Protein AF-A0A3P6E591-F1 (afdb_monomer_lite)

Foldseek 3Di:
DVVLVLLVVLLVLLVVLLVLLVVLLVLLVCVVVVVDQLVVSLVSNLVSQPVSLVSLVVSLVSCVVVVVVVLNVLSVVVNVVSVVCVVVVVSGDDSVCCVVCSVVVSVVSVVVSVSSVVSSVVSVVVSVVVVVLQAQDADVVQLVLLVQLLVQFPDLDDDCVVPVPADLQCVQRDPPGDVSRRQWDADRPPNATAGHACANNRGAEEDDPPRSVVVRPRHNYYHPHPHNYDYPPPPPPPDDDDD

Organism: Brassica oleracea (NCBI:txid3712)

InterPro domains:
  IPR003377 Cornichon [PF03311] (4-125)
  IPR003377 Cornichon [SM01398] (4-125)
  IPR032675 Leucine-rich repeat domain superfamily [G3DSA:3.80.10.10] (137-243)

Sequence (243 aa):
MGDVWTWIISFLILITLVGFIVYQLICLADLEFDYINPYDSASRINFVVLPEFFLQGFLCFFYLVTGHWFMALLGVPYLYYNFQLYSKRQHLVDVTEIFNLLDCEKKKRLFKLAYMILTLFLTIFCFFINNLVSLPFTRPDQIEILLAFKNEFPNFKCDFKKLPCSKQMTKSWTNKGAMSFDGVVFDSETGVVTELNLGGACLSGTLSANSSLFRFHHLRYLDLLTTTLTPSHSSSNLANSQT

Radius of gyration: 31.49 Å; chains: 1; bounding box: 70×38×96 Å

pLDDT: mean 81.3, std 16.26, range [28.22, 97.5]

Structure (mmCIF, N/CA/C/O backbone):
data_AF-A0A3P6E591-F1
#
_entry.id   AF-A0A3P6E591-F1
#
loop_
_atom_site.group_PDB
_atom_site.id
_atom_site.type_symbol
_atom_site.label_atom_id
_atom_site.label_alt_id
_atom_site.label_comp_id
_atom_site.label_asym_id
_atom_site.label_entity_id
_atom_site.label_seq_id
_atom_site.pdbx_PDB_ins_code
_atom_site.Cartn_x
_atom_site.Cartn_y
_atom_site.Cartn_z
_atom_site.occupancy
_atom_site.B_iso_or_equiv
_atom_site.auth_seq_id
_atom_site.auth_comp_id
_atom_site.auth_asym_id
_atom_site.auth_atom_id
_atom_site.pdbx_PDB_model_num
ATOM 1 N N . MET A 1 1 ? 4.020 -4.876 -16.131 1.00 57.03 1 MET A N 1
ATOM 2 C CA . MET A 1 1 ? 2.896 -3.916 -15.962 1.00 57.03 1 MET A CA 1
ATOM 3 C C . MET A 1 1 ? 1.945 -4.284 -14.818 1.00 57.03 1 MET A C 1
ATOM 5 O O . MET A 1 1 ? 1.416 -3.364 -14.211 1.00 57.03 1 MET A O 1
ATOM 9 N N . GLY A 1 2 ? 1.709 -5.569 -14.503 1.00 71.31 2 GLY A N 1
ATOM 10 C CA . GLY A 1 2 ? 0.775 -5.977 -13.434 1.00 71.31 2 GLY A CA 1
ATOM 11 C C . GLY A 1 2 ? 1.159 -5.523 -12.016 1.00 71.31 2 GLY A C 1
ATOM 12 O O . GLY A 1 2 ? 0.277 -5.201 -11.220 1.00 71.31 2 GLY A O 1
ATOM 13 N N . ASP A 1 3 ? 2.455 -5.401 -11.721 1.00 78.56 3 ASP A N 1
ATOM 14 C CA . ASP A 1 3 ? 2.914 -5.002 -10.382 1.00 78.56 3 ASP A CA 1
ATOM 15 C C . ASP A 1 3 ? 2.510 -3.569 -10.032 1.00 78.56 3 ASP A C 1
ATOM 17 O O . ASP A 1 3 ? 1.982 -3.322 -8.953 1.00 78.56 3 ASP A O 1
ATOM 21 N N . VAL A 1 4 ? 2.658 -2.623 -10.965 1.00 86.19 4 VAL A N 1
ATOM 22 C CA . VAL A 1 4 ? 2.285 -1.211 -10.755 1.00 86.19 4 VAL A CA 1
ATOM 23 C C . VAL A 1 4 ? 0.813 -1.082 -10.358 1.00 86.19 4 VAL A C 1
ATOM 25 O O . VAL A 1 4 ? 0.492 -0.400 -9.386 1.00 86.19 4 VAL A O 1
ATOM 28 N N . TRP A 1 5 ? -0.079 -1.783 -11.060 1.00 88.25 5 TRP A N 1
ATOM 29 C CA . TRP A 1 5 ? -1.508 -1.786 -10.744 1.00 88.25 5 TRP A CA 1
ATOM 30 C C . TRP A 1 5 ? -1.801 -2.404 -9.378 1.00 88.25 5 TRP A C 1
ATOM 32 O O . TRP A 1 5 ? -2.632 -1.879 -8.639 1.00 88.25 5 TRP A O 1
ATOM 42 N N . THR A 1 6 ? -1.081 -3.465 -9.011 1.00 91.06 6 THR A N 1
ATOM 43 C CA . THR A 1 6 ? -1.192 -4.100 -7.691 1.00 91.06 6 THR A CA 1
ATOM 44 C C . THR A 1 6 ? -0.863 -3.111 -6.575 1.00 91.06 6 THR A C 1
ATOM 46 O O . THR A 1 6 ? -1.641 -2.966 -5.628 1.00 91.06 6 THR A O 1
ATOM 49 N N . TRP A 1 7 ? 0.241 -2.372 -6.706 1.00 91.88 7 TRP A N 1
ATOM 50 C CA . TRP A 1 7 ? 0.643 -1.356 -5.732 1.00 91.88 7 TRP A CA 1
ATOM 51 C C . TRP A 1 7 ? -0.362 -0.199 -5.640 1.00 91.88 7 TRP A C 1
ATOM 53 O O . TRP A 1 7 ? -0.705 0.217 -4.534 1.00 91.88 7 TRP A O 1
ATOM 63 N N . ILE A 1 8 ? -0.887 0.284 -6.774 1.00 91.94 8 ILE A N 1
ATOM 64 C CA . ILE A 1 8 ? -1.888 1.367 -6.813 1.00 91.94 8 ILE A CA 1
ATOM 65 C C . ILE A 1 8 ? -3.194 0.942 -6.133 1.00 91.94 8 ILE A C 1
ATOM 67 O O . ILE A 1 8 ? -3.714 1.665 -5.285 1.00 91.94 8 ILE A O 1
ATOM 71 N N . ILE A 1 9 ? -3.721 -0.236 -6.476 1.00 93.69 9 ILE A N 1
ATOM 72 C CA . ILE A 1 9 ? -4.959 -0.757 -5.879 1.00 93.69 9 ILE A CA 1
ATOM 73 C C . ILE A 1 9 ? -4.777 -0.932 -4.368 1.00 93.69 9 ILE A C 1
ATOM 75 O O . ILE A 1 9 ? -5.621 -0.496 -3.585 1.00 93.69 9 ILE A O 1
ATOM 79 N N . SER A 1 10 ? -3.645 -1.497 -3.950 1.00 93.75 10 SER A N 1
ATOM 80 C CA . SER A 1 10 ? -3.330 -1.692 -2.533 1.00 93.75 10 SER A CA 1
ATOM 81 C C . SER A 1 10 ? -3.254 -0.371 -1.766 1.00 93.75 10 SER A C 1
ATOM 83 O O . SER A 1 10 ? -3.782 -0.263 -0.661 1.00 93.75 10 SER A O 1
ATOM 85 N N . PHE A 1 11 ? -2.655 0.659 -2.367 1.00 94.94 11 PHE A N 1
ATOM 86 C CA . PHE A 1 11 ? -2.584 2.002 -1.797 1.00 94.94 11 PHE A CA 1
ATOM 87 C C . PHE A 1 11 ? -3.975 2.617 -1.577 1.00 94.94 11 PHE A C 1
ATOM 89 O O . PHE A 1 11 ? -4.245 3.149 -0.500 1.00 94.94 11 PHE A O 1
ATOM 96 N N . LEU A 1 12 ? -4.884 2.491 -2.551 1.00 96.31 12 LEU A N 1
ATOM 97 C CA . LEU A 1 12 ? -6.263 2.982 -2.423 1.00 96.31 12 LEU A CA 1
ATOM 98 C C . LEU A 1 12 ? -7.032 2.266 -1.300 1.00 96.31 12 LEU A C 1
ATOM 100 O O . LEU A 1 12 ? -7.745 2.908 -0.523 1.00 96.31 12 LEU A O 1
ATOM 104 N N . ILE A 1 13 ? -6.857 0.948 -1.176 1.00 96.25 13 ILE A N 1
ATOM 105 C CA . ILE A 1 13 ? -7.476 0.160 -0.102 1.00 96.25 13 ILE A CA 1
ATOM 106 C C . ILE A 1 13 ? -6.916 0.577 1.265 1.00 96.25 13 ILE A C 1
ATOM 108 O O . ILE A 1 13 ? -7.687 0.801 2.197 1.00 96.25 13 ILE A O 1
ATOM 112 N N . LEU A 1 14 ? -5.595 0.747 1.387 1.00 95.88 14 LEU A N 1
ATOM 113 C CA . LEU A 1 14 ? -4.950 1.182 2.630 1.00 95.88 14 LEU A CA 1
ATOM 114 C C . LEU A 1 14 ? -5.404 2.580 3.066 1.00 95.88 14 LEU A C 1
ATOM 116 O O . LEU A 1 14 ? -5.691 2.777 4.245 1.00 95.88 14 LEU A O 1
ATOM 120 N N . ILE A 1 15 ? -5.534 3.537 2.140 1.00 96.81 15 ILE A N 1
ATOM 121 C CA . ILE A 1 15 ? -6.091 4.865 2.452 1.00 96.81 15 ILE A CA 1
ATOM 122 C C . ILE A 1 15 ? -7.523 4.747 2.972 1.00 96.81 15 ILE A C 1
ATOM 124 O O . ILE A 1 15 ? -7.876 5.395 3.956 1.00 96.81 15 ILE A O 1
ATOM 128 N N . THR A 1 16 ? -8.342 3.906 2.340 1.00 96.75 16 THR A N 1
ATOM 129 C CA . THR A 1 16 ? -9.730 3.687 2.768 1.00 96.75 16 THR A CA 1
ATOM 130 C C . THR A 1 16 ? -9.786 3.108 4.185 1.00 96.75 16 THR A C 1
ATOM 132 O O . THR A 1 16 ? -10.547 3.587 5.023 1.00 96.75 16 THR A O 1
ATOM 135 N N . LEU A 1 17 ? -8.923 2.134 4.492 1.00 97.00 17 LEU A N 1
ATOM 136 C CA . LEU A 1 17 ? -8.791 1.539 5.824 1.00 97.00 17 LEU A CA 1
ATOM 137 C C . LEU A 1 17 ? -8.329 2.554 6.880 1.00 97.00 17 LEU A C 1
ATOM 139 O O . LEU A 1 17 ? -8.886 2.597 7.978 1.00 97.00 17 LEU A O 1
ATOM 143 N N . VAL A 1 18 ? -7.360 3.411 6.543 1.00 97.25 18 VAL A N 1
ATOM 144 C CA . VAL A 1 18 ? -6.955 4.536 7.400 1.00 97.25 18 VAL A CA 1
ATOM 145 C C . VAL A 1 18 ? -8.146 5.462 7.655 1.00 97.25 18 VAL A C 1
ATOM 147 O O . VAL A 1 18 ? -8.401 5.813 8.805 1.00 97.25 18 VAL A O 1
ATOM 150 N N . GLY A 1 19 ? -8.916 5.800 6.616 1.00 97.12 19 GLY A N 1
ATOM 151 C CA . GLY A 1 19 ? -10.124 6.617 6.726 1.00 97.12 19 GLY A CA 1
ATOM 152 C C . GLY A 1 19 ? -11.169 6.023 7.673 1.00 97.12 19 GLY A C 1
ATOM 153 O O . GLY A 1 19 ? -11.709 6.744 8.509 1.00 97.12 19 GLY A O 1
ATOM 154 N N . PHE A 1 20 ? -11.408 4.710 7.614 1.00 96.88 20 PHE A N 1
ATOM 155 C CA . PHE A 1 20 ? -12.311 4.025 8.544 1.00 96.88 20 PHE A CA 1
ATOM 156 C C . PHE A 1 20 ? -11.833 4.097 9.999 1.00 96.88 20 PHE A C 1
ATOM 158 O O . PHE A 1 20 ? -12.632 4.412 10.880 1.00 96.88 20 PHE A O 1
ATOM 165 N N . ILE A 1 21 ? -10.542 3.878 10.268 1.00 96.12 21 ILE A N 1
ATOM 166 C CA . ILE A 1 21 ? -10.001 3.970 11.636 1.00 96.12 21 ILE A CA 1
ATOM 167 C C . ILE A 1 21 ? -10.054 5.415 12.150 1.00 96.12 21 ILE A C 1
ATOM 169 O O . ILE A 1 21 ? -10.436 5.647 13.297 1.00 96.12 21 ILE A O 1
ATOM 173 N N . VAL A 1 22 ? -9.712 6.396 11.309 1.00 97.50 22 VAL A N 1
ATOM 174 C CA . VAL A 1 22 ? -9.803 7.823 11.656 1.00 97.50 22 VAL A CA 1
ATOM 175 C C . VAL A 1 22 ? -11.250 8.218 11.944 1.00 97.50 22 VAL A C 1
ATOM 177 O O . VAL A 1 22 ? -11.504 8.876 12.946 1.00 97.50 22 VAL A O 1
ATOM 180 N N . TYR A 1 23 ? -12.212 7.765 11.137 1.00 96.75 23 TYR A N 1
ATOM 181 C CA . TYR A 1 23 ? -13.634 8.007 11.382 1.00 96.75 23 TYR A CA 1
ATOM 182 C C . TYR A 1 23 ? -14.095 7.455 12.738 1.00 96.75 23 TYR A C 1
ATOM 184 O O . TYR A 1 23 ? -14.800 8.141 13.478 1.00 96.75 23 TYR A O 1
ATOM 192 N N . GLN A 1 24 ? -13.663 6.245 13.104 1.00 95.69 24 GLN A N 1
ATOM 193 C CA . GLN A 1 24 ? -13.964 5.668 14.418 1.00 95.69 24 GLN A CA 1
ATOM 194 C C . GLN A 1 24 ? -13.323 6.472 15.559 1.00 95.69 24 GLN A C 1
ATOM 196 O O . GLN A 1 24 ? -13.956 6.672 16.591 1.00 95.69 24 GLN A O 1
ATOM 201 N N . LEU A 1 25 ? -12.085 6.950 15.383 1.00 95.94 25 LEU A N 1
ATOM 202 C CA . LEU A 1 25 ? -11.412 7.812 16.361 1.00 95.94 25 LEU A CA 1
ATOM 203 C C . LEU A 1 25 ? -12.119 9.161 16.523 1.00 95.94 25 LEU A C 1
ATOM 205 O O . LEU A 1 25 ? -12.228 9.632 17.649 1.00 95.94 25 LEU A O 1
AT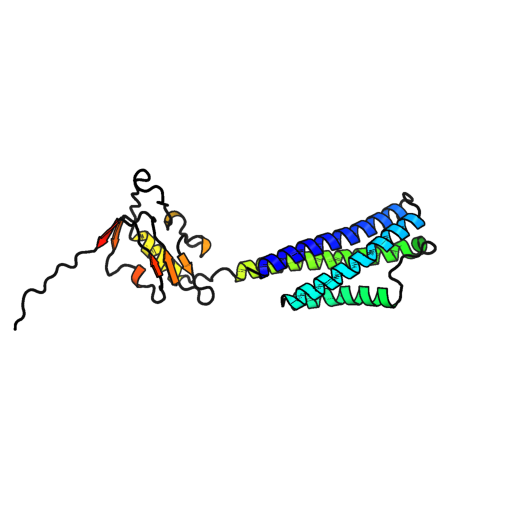OM 209 N N . ILE A 1 26 ? -12.631 9.747 15.437 1.00 95.56 26 ILE A N 1
ATOM 210 C CA . ILE A 1 26 ? -13.455 10.963 15.491 1.00 95.56 26 ILE A CA 1
ATOM 211 C C . ILE A 1 26 ? -14.733 10.689 16.286 1.00 95.56 26 ILE A C 1
ATOM 213 O O . ILE A 1 26 ? -15.033 11.444 17.196 1.00 95.56 26 ILE A O 1
ATOM 217 N N . CYS A 1 27 ? -15.435 9.577 16.036 1.00 94.00 27 CYS A N 1
ATOM 218 C CA . CYS A 1 27 ? -16.647 9.235 16.795 1.00 94.00 27 CYS A CA 1
ATOM 219 C C . CYS A 1 27 ? -16.379 9.054 18.303 1.00 94.00 27 CYS A C 1
ATOM 221 O O . CYS A 1 27 ? -17.227 9.404 19.123 1.00 94.00 27 CYS A O 1
ATOM 223 N N . LEU A 1 28 ? -15.211 8.515 18.674 1.00 93.38 28 LEU A N 1
ATOM 224 C CA . LEU A 1 28 ? -14.794 8.401 20.077 1.00 93.38 28 LEU A CA 1
ATOM 225 C C . LEU A 1 28 ? -14.357 9.747 20.671 1.00 93.38 28 LEU A C 1
ATOM 227 O O . LEU A 1 28 ? -14.615 9.992 21.842 1.00 93.38 28 LEU A O 1
ATOM 231 N N . ALA A 1 29 ? -13.718 10.619 19.888 1.00 94.12 29 ALA A N 1
ATOM 232 C CA . ALA A 1 29 ? -13.360 11.967 20.326 1.00 94.12 29 ALA A CA 1
ATOM 233 C C . ALA A 1 29 ? -14.607 12.845 20.510 1.00 94.12 29 ALA A C 1
ATOM 235 O O . ALA A 1 29 ? -14.730 13.526 21.520 1.00 94.12 29 ALA A O 1
ATOM 236 N N . ASP A 1 30 ? -15.567 12.782 19.585 1.00 94.00 30 ASP A N 1
ATOM 237 C CA . ASP A 1 30 ? -16.854 13.474 19.706 1.00 94.00 30 ASP A CA 1
ATOM 238 C C . ASP A 1 30 ? -17.618 13.020 20.956 1.00 94.00 30 ASP A C 1
ATOM 240 O O . ASP A 1 30 ? -18.307 13.818 21.587 1.00 94.00 30 ASP A O 1
ATOM 244 N N . LEU A 1 31 ? -17.473 11.747 21.335 1.00 92.56 31 LEU A N 1
ATOM 245 C CA . LEU A 1 31 ? -18.029 11.212 22.573 1.00 92.56 31 LEU A CA 1
ATOM 246 C C . LEU A 1 31 ? -17.282 11.714 23.822 1.00 92.56 31 LEU A C 1
ATOM 248 O O . LEU A 1 31 ? -17.918 11.991 24.828 1.00 92.56 31 LEU A O 1
ATOM 252 N N . GLU A 1 32 ? -15.954 11.851 23.764 1.00 92.81 32 GLU A N 1
ATOM 253 C CA . GLU A 1 32 ? -15.114 12.379 24.857 1.00 92.81 32 GLU A CA 1
ATOM 254 C C . GLU A 1 32 ? -15.440 13.840 25.202 1.00 92.81 32 GLU A C 1
ATOM 256 O O . GLU A 1 32 ? -15.330 14.243 26.357 1.00 92.81 32 GLU A O 1
ATOM 261 N N . PHE A 1 33 ? -15.846 14.629 24.205 1.00 91.00 33 PHE A N 1
ATOM 262 C CA . PHE A 1 33 ? -16.237 16.032 24.367 1.00 91.00 33 PHE A CA 1
ATOM 263 C C . PHE A 1 33 ? -17.751 16.234 24.555 1.00 91.00 33 PHE A C 1
ATOM 265 O O . PHE A 1 33 ? -18.228 17.362 24.436 1.00 91.00 33 PHE A O 1
ATOM 272 N N . ASP A 1 34 ? -18.507 15.161 24.813 1.00 90.00 34 ASP A N 1
ATOM 273 C CA . ASP A 1 34 ? -19.967 15.175 24.983 1.00 90.00 34 ASP A CA 1
ATOM 274 C C . ASP A 1 34 ? -20.743 15.789 23.791 1.00 90.00 34 ASP A C 1
ATOM 276 O O . ASP A 1 34 ? -21.874 16.260 23.938 1.00 90.00 34 ASP A O 1
ATOM 280 N N . TYR A 1 35 ? -20.173 15.773 22.578 1.00 90.31 35 TYR A N 1
ATOM 281 C CA . TYR A 1 35 ? -20.835 16.296 21.374 1.00 90.31 35 TYR A CA 1
ATOM 282 C C . TYR A 1 35 ? -21.905 15.350 20.818 1.00 90.31 35 TYR A C 1
ATOM 284 O O . TYR A 1 35 ? -22.816 15.797 20.117 1.00 90.31 35 TYR A O 1
ATOM 292 N N . ILE A 1 36 ? -21.797 14.047 21.091 1.00 91.25 36 ILE A N 1
ATOM 293 C CA . ILE A 1 36 ? -22.701 13.016 20.571 1.00 91.25 36 ILE A CA 1
ATOM 294 C C . ILE A 1 36 ? -23.122 12.031 21.664 1.00 91.25 36 ILE A C 1
ATOM 296 O O . ILE A 1 36 ? -22.368 11.734 22.586 1.00 91.25 36 ILE A O 1
ATOM 300 N N . ASN A 1 37 ? -24.330 11.479 21.536 1.00 92.31 37 ASN A N 1
ATOM 301 C CA . ASN A 1 37 ? -24.838 10.446 22.435 1.00 92.31 37 ASN A CA 1
ATOM 302 C C . ASN A 1 37 ? -24.006 9.145 22.304 1.00 92.31 37 ASN A C 1
ATOM 304 O O . ASN A 1 37 ? -23.711 8.730 21.174 1.00 92.31 37 ASN A O 1
ATOM 308 N N . PRO A 1 38 ? -23.680 8.446 23.412 1.00 92.38 38 PRO A N 1
ATOM 309 C CA . PRO A 1 38 ? -23.032 7.130 23.378 1.00 92.38 38 PRO A CA 1
ATOM 310 C C . PRO A 1 38 ? -23.746 6.108 22.484 1.00 92.38 38 PRO A C 1
ATOM 312 O O . PRO A 1 38 ? -23.074 5.326 21.813 1.00 92.38 38 PRO A O 1
ATOM 315 N N . TYR A 1 39 ? -25.084 6.128 22.415 1.00 92.62 39 TYR A N 1
ATOM 316 C CA . TYR A 1 39 ? -25.839 5.220 21.543 1.00 92.62 39 TYR A CA 1
ATOM 317 C C . TYR A 1 39 ? -25.537 5.462 20.056 1.00 92.62 39 TYR A C 1
ATOM 319 O O . TYR A 1 39 ? -25.242 4.524 19.310 1.00 92.62 39 TYR A O 1
ATOM 327 N N . ASP A 1 40 ? -25.554 6.729 19.635 1.00 92.88 40 ASP A N 1
ATOM 328 C CA . ASP A 1 40 ? -25.300 7.112 18.245 1.00 92.88 40 ASP A CA 1
ATOM 329 C C . ASP A 1 40 ? -23.838 6.858 17.857 1.00 92.88 40 ASP A C 1
ATOM 331 O O . ASP A 1 40 ? -23.564 6.361 16.762 1.00 92.88 40 ASP A O 1
ATOM 335 N N . SER A 1 41 ? -22.895 7.135 18.766 1.00 91.81 41 SER A N 1
ATOM 336 C CA . SER A 1 41 ? -21.472 6.852 18.548 1.00 91.81 41 SER A CA 1
ATOM 337 C C . SER A 1 41 ? -21.213 5.350 18.397 1.00 91.81 41 SER A C 1
ATOM 339 O O . SER A 1 41 ? -20.624 4.922 17.400 1.00 91.81 41 SER A O 1
ATOM 341 N N . ALA A 1 42 ? -21.735 4.524 19.312 1.00 92.81 42 ALA A N 1
ATOM 342 C CA . ALA A 1 42 ? -21.586 3.072 19.248 1.00 92.81 42 ALA A CA 1
ATOM 343 C C . ALA A 1 42 ? -22.187 2.487 17.960 1.00 92.81 42 ALA A C 1
ATOM 345 O O . ALA A 1 42 ? -21.547 1.672 17.299 1.00 92.81 42 ALA A O 1
ATOM 346 N N . SER A 1 43 ? -23.377 2.937 17.548 1.00 94.56 43 SER A N 1
ATOM 347 C CA . SER A 1 43 ? -24.022 2.491 16.304 1.00 94.56 43 SER A CA 1
ATOM 348 C C . SER A 1 43 ? -23.171 2.803 15.063 1.00 94.56 43 SER A C 1
ATOM 350 O O . SER A 1 43 ? -22.901 1.918 14.244 1.00 94.56 43 SER A O 1
ATOM 352 N N . ARG A 1 44 ? -22.656 4.038 14.959 1.00 94.94 44 ARG A N 1
ATOM 353 C CA . ARG A 1 44 ? -21.783 4.473 13.853 1.00 94.94 44 ARG A CA 1
ATOM 354 C C . ARG A 1 44 ? -20.469 3.697 13.817 1.00 94.94 44 ARG A C 1
ATOM 356 O O . ARG A 1 44 ? -20.028 3.284 12.743 1.00 94.94 44 ARG A O 1
ATOM 363 N N . ILE A 1 45 ? -19.858 3.463 14.978 1.00 94.94 45 ILE A N 1
ATOM 364 C CA . ILE A 1 45 ? -18.628 2.673 15.090 1.00 94.94 45 ILE A CA 1
ATOM 365 C C . ILE A 1 45 ? -18.890 1.214 14.700 1.00 94.94 45 ILE A C 1
ATOM 367 O O . ILE A 1 45 ? -18.118 0.643 13.936 1.00 94.94 45 ILE A O 1
ATOM 371 N N . ASN A 1 46 ? -19.986 0.616 15.161 1.00 94.75 46 ASN A N 1
ATOM 372 C CA . ASN A 1 46 ? -20.323 -0.780 14.881 1.00 94.75 46 ASN A CA 1
ATOM 373 C C . ASN A 1 46 ? -20.617 -1.020 13.392 1.00 94.75 46 ASN A C 1
ATOM 375 O O . ASN A 1 46 ? -20.204 -2.041 12.842 1.00 94.75 46 ASN A O 1
ATOM 379 N N . PHE A 1 47 ? -21.244 -0.052 12.718 1.00 94.31 47 PHE A N 1
ATOM 380 C CA . PHE A 1 47 ? -21.402 -0.062 11.260 1.00 94.31 47 PHE A CA 1
ATOM 381 C C . PHE A 1 47 ? -20.049 0.053 10.528 1.00 94.31 47 PHE A C 1
ATOM 383 O O . PHE A 1 47 ? -19.825 -0.608 9.517 1.00 94.31 47 PHE A O 1
ATOM 390 N N . VAL A 1 48 ? -19.134 0.837 11.111 1.00 95.94 48 VAL A N 1
ATOM 391 C CA . VAL A 1 48 ? -17.699 1.014 10.804 1.00 95.94 48 VAL A CA 1
ATOM 392 C C . VAL A 1 48 ? -16.881 -0.277 10.624 1.00 95.94 48 VAL A C 1
ATOM 394 O O . VAL A 1 48 ? -16.126 -0.518 9.680 1.00 95.94 48 VAL A O 1
ATOM 397 N N . VAL A 1 49 ? -16.993 -1.099 11.668 1.00 95.19 49 VAL A N 1
ATOM 398 C CA . VAL A 1 49 ? -16.005 -2.124 12.034 1.00 95.19 49 VAL A CA 1
ATOM 399 C C . VAL A 1 49 ? -16.028 -3.334 11.099 1.00 95.19 49 VAL A C 1
ATOM 401 O O . VAL A 1 49 ? -14.975 -3.882 10.776 1.00 95.19 49 VAL A O 1
ATOM 404 N N . LEU A 1 50 ? -17.202 -3.762 10.628 1.00 93.94 50 LEU A N 1
ATOM 405 C CA . LEU A 1 50 ? -17.292 -4.927 9.739 1.00 93.94 50 LEU A CA 1
ATOM 406 C C . LEU A 1 50 ? -16.684 -4.658 8.345 1.00 93.94 50 LEU A C 1
ATOM 408 O O . LEU A 1 50 ? -15.875 -5.479 7.901 1.00 93.94 50 LEU A O 1
ATOM 412 N N . PRO A 1 51 ? -16.979 -3.525 7.672 1.00 96.31 51 PRO A N 1
ATOM 413 C CA . PRO A 1 51 ? -16.280 -3.127 6.451 1.00 96.31 51 PRO A CA 1
ATOM 414 C C . PRO A 1 51 ? -14.756 -3.029 6.606 1.00 96.31 51 PRO A C 1
ATOM 416 O O . PRO A 1 51 ? -14.041 -3.472 5.711 1.00 96.31 51 PRO A O 1
ATOM 419 N N . GLU A 1 52 ? -14.243 -2.511 7.734 1.00 95.88 52 GLU A N 1
ATOM 420 C CA . GLU A 1 52 ? -12.797 -2.494 8.042 1.00 95.88 52 GLU A CA 1
ATOM 421 C C . GLU A 1 52 ? -12.214 -3.914 8.011 1.00 95.88 52 GLU A C 1
ATOM 423 O O . GLU A 1 52 ? -11.199 -4.163 7.358 1.00 95.88 52 GLU A O 1
ATOM 428 N N . PHE A 1 53 ? -12.861 -4.865 8.689 1.00 95.62 53 PHE A N 1
ATOM 429 C CA . PHE A 1 53 ? -12.347 -6.232 8.801 1.00 95.62 53 PHE A CA 1
ATOM 430 C C . PHE A 1 53 ? -12.377 -6.949 7.456 1.00 95.62 53 PHE A C 1
ATOM 432 O O . PHE A 1 53 ? -11.420 -7.639 7.097 1.00 95.62 53 PHE A O 1
ATOM 439 N N . PHE A 1 54 ? -13.458 -6.754 6.700 1.00 95.81 54 PHE A N 1
ATOM 440 C CA . PHE A 1 54 ? -13.599 -7.318 5.367 1.00 95.81 54 PHE A CA 1
ATOM 441 C C . PHE A 1 54 ? -12.551 -6.757 4.400 1.00 95.81 54 PHE A C 1
ATOM 443 O O . PHE A 1 54 ? -11.863 -7.535 3.742 1.00 95.81 54 PHE A O 1
ATOM 450 N N . LEU A 1 55 ? -12.371 -5.430 4.349 1.00 96.19 55 LEU A N 1
ATOM 451 C CA . LEU A 1 55 ? -11.368 -4.801 3.483 1.00 96.19 55 LEU A CA 1
ATOM 452 C C . LEU A 1 55 ? -9.947 -5.235 3.841 1.00 96.19 55 LEU A C 1
ATOM 454 O O . LEU A 1 55 ? -9.141 -5.465 2.942 1.00 96.19 55 LEU A O 1
ATOM 458 N N . GLN A 1 56 ? -9.644 -5.405 5.129 1.00 96.31 56 GLN A N 1
ATOM 459 C CA . GLN A 1 56 ? -8.349 -5.936 5.537 1.00 96.31 56 GLN A CA 1
ATOM 460 C C . GLN A 1 56 ? -8.145 -7.378 5.061 1.00 96.31 56 GLN A C 1
ATOM 462 O O . GLN A 1 56 ? -7.080 -7.711 4.542 1.00 96.31 56 GLN A O 1
ATOM 467 N N . GLY A 1 57 ? -9.147 -8.242 5.246 1.00 95.88 57 GLY A N 1
ATOM 468 C CA . GLY A 1 57 ? -9.087 -9.628 4.780 1.00 95.88 57 GLY A CA 1
ATOM 469 C C . GLY A 1 57 ? -8.916 -9.706 3.265 1.00 95.88 57 GLY A C 1
ATOM 470 O O . GLY A 1 57 ? -8.072 -10.456 2.773 1.00 95.88 57 GLY A O 1
ATOM 471 N N . PHE A 1 58 ? -9.651 -8.864 2.536 1.00 96.44 58 PHE A N 1
ATOM 472 C CA . PHE A 1 58 ? -9.525 -8.718 1.092 1.00 96.44 58 PHE A CA 1
ATOM 473 C C . PHE A 1 58 ? -8.119 -8.266 0.682 1.00 96.44 58 PHE A C 1
ATOM 475 O O . PHE A 1 58 ? -7.536 -8.872 -0.211 1.00 96.44 58 PHE A O 1
ATOM 482 N N . LEU A 1 59 ? -7.536 -7.270 1.357 1.00 95.38 59 LEU A N 1
ATOM 483 C CA . LEU A 1 59 ? -6.178 -6.796 1.076 1.00 95.38 59 LEU A CA 1
ATOM 484 C C . LEU A 1 59 ? -5.126 -7.895 1.296 1.00 95.38 59 LEU A C 1
ATOM 486 O O . LEU A 1 59 ? -4.253 -8.096 0.454 1.00 95.38 59 LEU A O 1
ATOM 490 N N . CYS A 1 60 ? -5.223 -8.647 2.396 1.00 95.19 60 CYS A N 1
ATOM 491 C CA . CYS A 1 60 ? -4.333 -9.780 2.655 1.00 95.19 60 CYS A CA 1
ATOM 492 C C . CYS A 1 60 ? -4.455 -10.866 1.578 1.00 95.19 60 CYS A C 1
ATOM 494 O O . CYS A 1 60 ? -3.442 -11.359 1.084 1.00 95.19 60 CYS A O 1
ATOM 496 N N . PHE A 1 61 ? -5.681 -11.221 1.186 1.00 95.12 61 PHE A N 1
ATOM 497 C CA . PHE A 1 61 ? -5.923 -12.186 0.114 1.00 95.12 61 PHE A CA 1
ATOM 498 C C . PHE A 1 61 ? -5.397 -11.685 -1.238 1.00 95.12 61 PHE A C 1
ATOM 500 O O . PHE A 1 61 ? -4.763 -12.436 -1.976 1.00 95.12 61 PHE A O 1
ATOM 507 N N . PHE A 1 62 ? -5.588 -10.402 -1.537 1.00 95.25 62 PHE A N 1
ATOM 508 C CA . PHE A 1 62 ? -5.082 -9.764 -2.745 1.00 95.25 62 PHE A CA 1
ATOM 509 C C . PHE A 1 62 ? -3.549 -9.840 -2.833 1.00 95.25 62 PHE A C 1
ATOM 511 O O . PHE A 1 62 ? -3.007 -10.205 -3.879 1.00 95.25 62 PHE A O 1
ATOM 518 N N . TYR A 1 63 ? -2.833 -9.599 -1.730 1.00 93.81 63 TYR A N 1
ATOM 519 C CA . TYR A 1 63 ? -1.378 -9.776 -1.694 1.00 93.81 63 TYR A CA 1
ATOM 520 C C . TYR A 1 63 ? -0.932 -11.231 -1.884 1.00 93.81 63 TYR A C 1
ATOM 522 O O . TYR A 1 63 ? 0.094 -11.465 -2.523 1.00 93.81 63 TYR A O 1
ATOM 530 N N . LEU A 1 64 ? -1.697 -12.210 -1.388 1.00 93.69 64 LEU A N 1
ATOM 531 C CA . LEU A 1 64 ? -1.412 -13.631 -1.619 1.00 93.69 64 LEU A CA 1
ATOM 532 C C . LEU A 1 64 ? -1.566 -14.009 -3.098 1.00 93.69 64 LEU A C 1
ATOM 534 O O . LEU A 1 64 ? -0.684 -14.655 -3.656 1.00 93.69 64 LEU A O 1
ATOM 538 N N . VAL A 1 65 ? -2.652 -13.575 -3.747 1.00 93.31 65 VAL A N 1
ATOM 539 C CA . VAL A 1 65 ? -2.918 -13.876 -5.167 1.00 93.31 65 VAL A CA 1
ATOM 540 C C . VAL A 1 65 ? -1.896 -13.214 -6.089 1.00 93.31 65 VAL A C 1
ATOM 542 O O . VAL A 1 65 ? -1.497 -13.801 -7.090 1.00 93.31 65 VAL A O 1
ATOM 545 N N . THR A 1 66 ? -1.439 -12.008 -5.749 1.00 90.31 66 THR A N 1
ATOM 546 C CA . THR A 1 66 ? -0.434 -11.282 -6.541 1.00 90.31 66 THR A CA 1
ATOM 547 C C . THR A 1 66 ? 1.011 -11.700 -6.248 1.00 90.31 66 THR A C 1
ATOM 549 O O . THR A 1 66 ? 1.922 -11.172 -6.874 1.00 90.31 66 THR A O 1
ATOM 552 N N . GLY A 1 67 ? 1.249 -12.639 -5.323 1.00 89.31 67 GLY A N 1
ATOM 553 C CA . GLY A 1 67 ? 2.590 -13.153 -5.013 1.00 89.31 67 GLY A CA 1
ATOM 554 C C . GLY A 1 67 ? 3.450 -12.241 -4.127 1.00 89.31 67 GLY A C 1
ATOM 555 O O . GLY A 1 67 ? 4.648 -12.478 -3.976 1.00 89.31 67 GLY A O 1
ATOM 556 N N . HIS A 1 68 ? 2.863 -11.222 -3.493 1.00 90.31 68 HIS A N 1
ATOM 557 C CA . HIS A 1 68 ? 3.562 -10.282 -2.611 1.00 90.31 68 HIS A CA 1
ATOM 558 C C . HIS A 1 68 ? 3.615 -10.804 -1.164 1.00 90.31 68 HIS A C 1
ATOM 560 O O . HIS A 1 68 ? 3.043 -10.221 -0.239 1.00 90.31 68 HIS A O 1
ATOM 566 N N . TRP A 1 69 ? 4.327 -11.915 -0.953 1.00 89.81 69 TRP A N 1
ATOM 567 C CA . TRP A 1 69 ? 4.365 -12.657 0.319 1.00 89.81 69 TRP A CA 1
ATOM 568 C C . TRP A 1 69 ? 4.816 -11.831 1.524 1.00 89.81 69 TRP A C 1
ATOM 570 O O . TRP A 1 69 ? 4.261 -11.982 2.610 1.00 89.81 69 TRP A O 1
ATOM 580 N N . PHE A 1 70 ? 5.793 -10.937 1.340 1.00 90.62 70 PHE A N 1
ATOM 581 C CA . PHE A 1 70 ? 6.276 -10.063 2.413 1.00 90.62 70 PHE A CA 1
ATOM 582 C C . PHE A 1 70 ? 5.159 -9.153 2.947 1.00 90.62 70 PHE A C 1
ATOM 584 O O . PHE A 1 70 ? 4.966 -9.052 4.158 1.00 90.62 70 PHE A O 1
ATOM 591 N N . MET A 1 71 ? 4.369 -8.558 2.048 1.00 91.31 71 MET A N 1
ATOM 592 C CA . MET A 1 71 ? 3.241 -7.705 2.429 1.00 91.31 71 MET A CA 1
ATOM 593 C C . MET A 1 71 ? 2.083 -8.504 3.010 1.00 91.31 71 MET A C 1
ATOM 595 O O . MET A 1 71 ? 1.472 -8.073 3.986 1.00 91.31 71 MET A O 1
ATOM 599 N N . ALA A 1 72 ? 1.815 -9.691 2.463 1.00 93.19 72 ALA A N 1
ATOM 600 C CA . ALA A 1 72 ? 0.828 -10.597 3.034 1.00 93.19 72 ALA A CA 1
ATOM 601 C C . ALA A 1 72 ? 1.189 -10.952 4.485 1.00 93.19 72 ALA A C 1
ATOM 603 O O . ALA A 1 72 ? 0.346 -10.806 5.367 1.00 93.19 72 ALA A O 1
ATOM 604 N N . LEU A 1 73 ? 2.448 -11.324 4.747 1.00 92.88 73 LEU A N 1
ATOM 605 C CA . LEU A 1 73 ? 2.952 -11.647 6.084 1.00 92.88 73 LEU A CA 1
ATOM 606 C C . LEU A 1 73 ? 2.824 -10.460 7.042 1.00 92.88 73 LEU A C 1
ATOM 608 O O . LEU A 1 73 ? 2.414 -10.642 8.185 1.00 92.88 73 LEU A O 1
ATOM 612 N N . LEU A 1 74 ? 3.096 -9.244 6.570 1.00 91.75 74 LEU A N 1
ATOM 613 C CA . LEU A 1 74 ? 2.893 -8.024 7.351 1.00 91.75 74 LEU A CA 1
ATOM 614 C C . LEU A 1 74 ? 1.399 -7.755 7.612 1.00 91.75 74 LEU A C 1
ATOM 616 O O . LEU A 1 74 ? 1.029 -7.230 8.653 1.00 91.75 74 LEU A O 1
ATOM 620 N N . GLY A 1 75 ? 0.493 -8.173 6.734 1.00 90.81 75 GLY A N 1
ATOM 621 C CA . GLY A 1 75 ? -0.949 -8.078 6.974 1.00 90.81 75 GLY A CA 1
ATOM 622 C C . GLY A 1 75 ? -1.499 -9.082 8.002 1.00 90.81 75 GLY A C 1
ATOM 623 O O . GLY A 1 75 ? -2.520 -8.801 8.638 1.00 90.81 75 GLY A O 1
ATOM 624 N N . VAL A 1 76 ? -0.830 -10.228 8.202 1.00 92.12 76 VAL A N 1
ATOM 625 C CA . VAL A 1 76 ? -1.327 -11.341 9.038 1.00 92.12 76 VAL A CA 1
ATOM 626 C C . VAL A 1 76 ? -1.554 -10.958 10.506 1.00 92.12 76 VAL A C 1
ATOM 628 O O . VAL A 1 76 ? -2.634 -11.270 11.002 1.00 92.12 76 VAL A O 1
ATOM 631 N N . PRO A 1 77 ? -0.636 -10.284 11.231 1.00 93.56 77 PRO A N 1
ATOM 632 C CA . PRO A 1 77 ? -0.847 -9.962 12.644 1.00 93.56 77 PRO A CA 1
ATOM 633 C C . PRO A 1 77 ? -2.098 -9.115 12.894 1.00 93.56 77 PRO A C 1
ATOM 635 O O . PRO A 1 77 ? -2.856 -9.377 13.829 1.00 93.56 77 PRO A O 1
ATOM 638 N N . TYR A 1 78 ? -2.344 -8.122 12.037 1.00 92.69 78 TYR A N 1
ATOM 639 C CA . TYR A 1 78 ? -3.506 -7.249 12.160 1.00 92.69 78 TYR A CA 1
ATOM 640 C C . TYR A 1 78 ? -4.804 -7.970 11.757 1.00 92.69 78 TYR A C 1
ATOM 642 O O . TYR A 1 78 ? -5.813 -7.858 12.457 1.00 92.69 78 TYR A O 1
ATOM 650 N N . LEU A 1 79 ? -4.770 -8.789 10.697 1.00 94.56 79 LEU A N 1
ATOM 651 C CA . LEU A 1 79 ? -5.903 -9.641 10.324 1.00 94.56 79 LEU A CA 1
ATOM 652 C C . LEU A 1 79 ? -6.241 -10.648 11.434 1.00 94.56 79 LEU A C 1
ATOM 654 O O . LEU A 1 79 ? -7.406 -10.797 11.793 1.00 94.56 79 LEU A O 1
ATOM 658 N N . TYR A 1 80 ? -5.228 -11.295 12.013 1.00 95.25 80 TYR A N 1
ATOM 659 C CA . TYR A 1 80 ? -5.378 -12.243 13.113 1.00 95.25 80 TYR A CA 1
ATOM 660 C C . TYR A 1 80 ? -5.976 -11.578 14.354 1.00 95.25 80 TYR A C 1
ATOM 662 O O . TYR A 1 80 ? -6.900 -12.119 14.957 1.00 95.25 80 TYR A O 1
ATOM 670 N N . TYR A 1 81 ? -5.510 -10.376 14.706 1.00 94.88 81 TYR A N 1
ATOM 671 C CA . TYR A 1 81 ? -6.091 -9.599 15.799 1.00 94.88 81 TYR A CA 1
ATOM 672 C C . TYR A 1 81 ? -7.586 -9.320 15.569 1.00 94.88 81 TYR A C 1
ATOM 674 O O . TYR A 1 81 ? -8.403 -9.567 16.458 1.00 94.88 81 TYR A O 1
ATOM 682 N N . ASN A 1 82 ? -7.960 -8.853 14.372 1.00 94.31 82 ASN A N 1
ATOM 683 C CA . ASN A 1 82 ? -9.358 -8.578 14.029 1.00 94.31 82 ASN A CA 1
ATOM 684 C C . ASN A 1 82 ? -10.211 -9.856 14.026 1.00 94.31 82 ASN A C 1
ATOM 686 O O . ASN A 1 82 ? -11.322 -9.855 14.557 1.00 94.31 82 ASN A O 1
ATOM 690 N N . PHE A 1 83 ? -9.681 -10.961 13.498 1.00 94.19 83 PHE A N 1
ATOM 691 C CA . PHE A 1 83 ? -10.349 -12.262 13.514 1.00 94.19 83 PHE A CA 1
ATOM 692 C C . PHE A 1 83 ? -10.591 -12.759 14.943 1.00 94.19 83 PHE A C 1
ATOM 694 O O . PHE A 1 83 ? -11.694 -13.190 15.278 1.00 94.19 83 PHE A O 1
ATOM 701 N N . GLN A 1 84 ? -9.592 -12.634 15.818 1.00 94.06 84 GLN A N 1
ATOM 702 C CA . GLN A 1 84 ? -9.714 -13.017 17.220 1.00 94.06 84 GLN A CA 1
ATOM 703 C C . GLN A 1 84 ? -10.771 -12.174 17.944 1.00 94.06 84 GLN A C 1
ATOM 705 O O . GLN A 1 84 ? -11.549 -12.700 18.742 1.00 94.06 84 GLN A O 1
ATOM 710 N N . LEU A 1 85 ? -10.836 -10.874 17.644 1.00 93.25 85 LEU A N 1
ATOM 711 C CA . LEU A 1 85 ? -11.844 -9.969 18.194 1.00 93.25 85 LEU A CA 1
ATOM 712 C C . LEU A 1 85 ? -13.258 -10.325 17.705 1.00 93.25 85 LEU A C 1
ATOM 714 O O . LEU A 1 85 ? -14.212 -10.323 18.489 1.00 93.25 85 LEU A O 1
ATOM 718 N N . TYR A 1 86 ? -13.382 -10.691 16.428 1.00 93.44 86 TYR A N 1
ATOM 719 C CA . TYR A 1 86 ? -14.629 -11.169 15.839 1.00 93.44 86 TYR A CA 1
ATOM 720 C C . TYR A 1 86 ? -15.094 -12.480 16.485 1.00 93.44 86 TYR A C 1
ATOM 722 O O . TYR A 1 86 ? -16.228 -12.558 16.958 1.00 93.44 86 TYR A O 1
ATOM 730 N N . SER A 1 87 ? -14.203 -13.471 16.605 1.00 94.31 87 SER A N 1
ATOM 731 C CA . SER A 1 87 ? -14.512 -14.776 17.203 1.00 94.31 87 SER A CA 1
ATOM 732 C C . SER A 1 87 ? -14.931 -14.668 18.670 1.00 94.31 87 SER A C 1
ATOM 734 O O . SER A 1 87 ? -15.792 -15.422 19.117 1.00 94.31 87 SER A O 1
ATOM 736 N N . LYS A 1 88 ? -14.352 -13.724 19.423 1.00 93.44 88 LYS A N 1
ATOM 737 C CA . LYS A 1 88 ? -14.728 -13.446 20.818 1.00 93.44 88 LYS A CA 1
ATOM 738 C C . LYS A 1 88 ? -15.984 -12.578 20.956 1.00 93.44 88 LYS A C 1
ATOM 740 O O . LYS A 1 88 ? -16.397 -12.317 22.079 1.00 93.44 88 LYS A O 1
ATOM 745 N N . ARG A 1 89 ? -16.577 -12.115 19.846 1.00 89.06 89 ARG A N 1
ATOM 746 C CA . ARG A 1 89 ? -17.699 -11.155 19.803 1.00 89.06 89 ARG A CA 1
ATOM 747 C C . ARG A 1 89 ? -17.426 -9.830 20.532 1.00 89.06 89 ARG A C 1
ATOM 749 O O . ARG A 1 89 ? -18.355 -9.130 20.902 1.00 89.06 89 ARG A O 1
ATOM 756 N N . GLN A 1 90 ? -16.156 -9.456 20.665 1.00 89.06 90 GLN A N 1
ATOM 757 C CA . GLN A 1 90 ? -15.701 -8.216 21.312 1.00 89.06 90 GLN A CA 1
ATOM 758 C C . GLN A 1 90 ? -15.420 -7.097 20.294 1.00 89.06 90 GLN A C 1
ATOM 760 O O . GLN A 1 90 ? -14.693 -6.151 20.579 1.00 89.06 90 GLN A O 1
ATOM 765 N N . HIS A 1 91 ? -15.914 -7.248 19.062 1.00 89.06 91 HIS A N 1
ATOM 766 C CA . HIS A 1 91 ? -15.699 -6.284 17.982 1.00 89.06 91 HIS A CA 1
ATOM 767 C C . HIS A 1 91 ?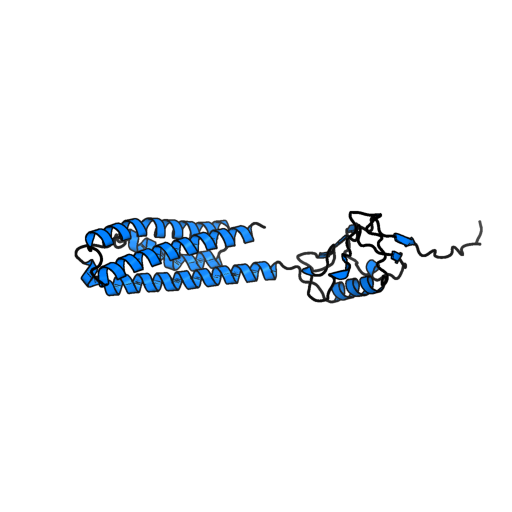 -16.723 -5.144 17.993 1.00 89.06 91 HIS A C 1
ATOM 769 O O . HIS A 1 91 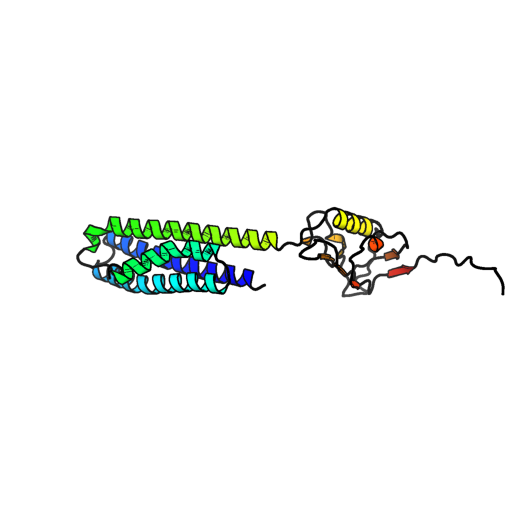? -16.466 -4.106 17.391 1.00 89.06 91 HIS A O 1
ATOM 775 N N . LEU A 1 92 ? -17.860 -5.346 18.665 1.00 90.00 92 LEU A N 1
ATOM 776 C CA . LEU A 1 92 ? -18.897 -4.339 18.842 1.00 90.00 92 LEU A CA 1
ATOM 777 C C . LEU A 1 92 ? -18.643 -3.562 20.130 1.00 90.00 92 LEU A C 1
ATOM 779 O O . LEU A 1 92 ? -18.262 -4.145 21.144 1.00 90.00 92 LEU A O 1
ATOM 783 N N . VAL A 1 93 ? -18.879 -2.259 20.069 1.00 89.62 93 VAL A N 1
ATOM 784 C CA . VAL A 1 93 ? -18.827 -1.362 21.220 1.00 89.62 93 VAL A CA 1
ATOM 785 C C . VAL A 1 93 ? -20.167 -1.415 21.947 1.00 89.62 93 VAL A C 1
ATOM 787 O O . VAL A 1 93 ? -21.214 -1.253 21.309 1.00 89.62 93 VAL A O 1
ATOM 790 N N . ASP A 1 94 ? -20.125 -1.642 23.261 1.00 88.62 94 ASP A N 1
ATOM 791 C CA . ASP A 1 94 ? -21.301 -1.614 24.132 1.00 88.62 94 ASP A CA 1
ATOM 792 C C . ASP A 1 94 ? -21.544 -0.196 24.667 1.00 88.62 94 ASP A C 1
ATOM 794 O O . ASP A 1 94 ? -20.641 0.453 25.195 1.00 88.62 94 ASP A O 1
ATOM 798 N N . VAL A 1 95 ? -22.785 0.271 24.548 1.00 89.50 95 VAL A N 1
ATOM 799 C CA . VAL A 1 95 ? -23.223 1.617 24.937 1.00 89.50 95 VAL A CA 1
ATOM 800 C C . VAL A 1 95 ? -23.066 1.836 26.442 1.00 89.50 95 VAL A C 1
ATOM 802 O O . VAL A 1 95 ? -22.764 2.949 26.864 1.00 89.50 95 VAL A O 1
ATOM 805 N N . THR A 1 96 ? -23.251 0.798 27.265 1.00 85.62 96 THR A N 1
ATOM 806 C CA . THR A 1 96 ? -23.207 0.942 28.730 1.00 85.62 96 THR A CA 1
ATOM 807 C C . THR A 1 96 ? -21.790 1.025 29.292 1.00 85.62 96 THR A C 1
ATOM 809 O O . THR A 1 96 ? -21.598 1.572 30.375 1.00 85.62 96 THR A O 1
ATOM 812 N N . GLU A 1 97 ? -20.791 0.503 28.574 1.00 87.88 97 GLU A N 1
ATOM 813 C CA . GLU A 1 97 ? -19.393 0.449 29.033 1.00 87.88 97 GLU A CA 1
ATOM 814 C C . GLU A 1 97 ? -18.462 1.418 28.287 1.00 87.88 97 GLU A C 1
ATOM 816 O O . GLU A 1 97 ? -17.309 1.590 28.689 1.00 87.88 97 GLU A O 1
ATOM 821 N N . ILE A 1 98 ? -18.952 2.081 27.233 1.00 88.69 98 ILE A N 1
ATOM 822 C CA . ILE A 1 98 ? -18.141 2.896 26.318 1.00 88.69 98 ILE A CA 1
ATOM 823 C C . ILE A 1 98 ? -17.320 3.982 27.026 1.00 88.69 98 ILE A C 1
ATOM 825 O O . ILE A 1 98 ? -16.155 4.172 26.690 1.00 88.69 98 ILE A O 1
ATOM 829 N N . PHE A 1 99 ? -17.875 4.643 28.048 1.00 87.69 99 PHE A N 1
ATOM 830 C CA . PHE A 1 99 ? -17.163 5.676 28.809 1.00 87.69 99 PHE A CA 1
ATOM 831 C C . PHE A 1 99 ? -16.088 5.091 29.731 1.00 87.69 99 PHE A C 1
ATOM 833 O O . PHE A 1 99 ? -14.999 5.647 29.838 1.00 87.69 99 PHE A O 1
ATOM 840 N N . ASN A 1 100 ? -16.353 3.934 30.345 1.00 88.50 100 ASN A N 1
ATOM 841 C CA . ASN A 1 100 ? -15.402 3.276 31.247 1.00 88.50 100 ASN A CA 1
ATOM 842 C C . ASN A 1 100 ? -14.191 2.709 30.492 1.00 88.50 100 ASN A C 1
ATOM 844 O O . ASN A 1 100 ? -13.106 2.577 31.057 1.00 88.50 100 ASN A O 1
ATOM 848 N N . LEU A 1 101 ? -14.378 2.353 29.219 1.00 87.94 101 LEU A N 1
ATOM 849 C CA . LEU A 1 101 ? -13.355 1.749 28.365 1.00 87.94 101 LEU A CA 1
ATOM 850 C C . LEU A 1 101 ? -12.788 2.715 27.316 1.00 87.94 101 LEU A C 1
ATOM 852 O O . LEU A 1 101 ? -11.937 2.300 26.523 1.00 87.94 101 LEU A O 1
ATOM 856 N N . LEU A 1 102 ? -13.209 3.985 27.324 1.00 88.75 102 LEU A N 1
ATOM 857 C CA . LEU A 1 102 ? -12.934 4.966 26.272 1.00 88.75 102 LEU A CA 1
ATOM 858 C C . LEU A 1 102 ? -11.437 5.098 25.966 1.00 88.75 102 LEU A C 1
ATOM 860 O O . LEU A 1 102 ? -11.011 4.926 24.821 1.00 88.75 102 LEU A O 1
ATOM 864 N N . ASP A 1 103 ? -10.621 5.305 27.000 1.00 90.00 103 ASP A N 1
ATOM 865 C CA . ASP A 1 103 ? -9.165 5.427 26.868 1.00 90.00 103 ASP A CA 1
ATOM 866 C C . ASP A 1 103 ? -8.527 4.160 26.286 1.00 90.00 103 ASP A C 1
ATOM 868 O O . ASP A 1 103 ? -7.614 4.215 25.453 1.00 90.00 103 ASP A O 1
ATOM 872 N N . CYS A 1 104 ? -9.024 2.990 26.695 1.00 90.75 104 CYS A N 1
ATOM 873 C CA . CYS A 1 104 ? -8.535 1.705 26.212 1.00 90.75 104 CYS A CA 1
ATOM 874 C C . CYS A 1 104 ? -8.892 1.499 24.733 1.00 90.75 104 CYS A C 1
ATOM 876 O O . CYS A 1 104 ? -8.036 1.092 23.941 1.00 90.75 104 CYS A O 1
ATOM 878 N N . GLU A 1 105 ? -10.131 1.800 24.337 1.00 90.88 105 GLU A N 1
ATOM 879 C CA . GLU A 1 105 ? -10.586 1.722 22.948 1.00 90.88 105 GLU A CA 1
ATOM 880 C C . GLU A 1 105 ? -9.831 2.686 22.034 1.00 90.88 105 GLU A C 1
ATOM 882 O O . GLU A 1 105 ? -9.329 2.277 20.981 1.00 90.88 105 GLU A O 1
ATOM 887 N N . LYS A 1 106 ? -9.682 3.943 22.457 1.00 92.81 106 LYS A N 1
ATOM 888 C CA . LYS A 1 106 ? -8.935 4.967 21.724 1.00 92.81 106 LYS A CA 1
ATOM 889 C C . LYS A 1 106 ? -7.482 4.542 21.532 1.00 92.81 106 LYS A C 1
ATOM 891 O O . LYS A 1 106 ? -6.976 4.579 20.411 1.00 92.81 106 LYS A O 1
ATOM 896 N N . LYS A 1 107 ? -6.824 4.029 22.579 1.00 92.25 107 LYS A N 1
ATOM 897 C CA . LYS A 1 107 ? -5.441 3.527 22.496 1.00 92.25 107 LYS A CA 1
ATOM 898 C C . LYS A 1 107 ? -5.306 2.318 21.567 1.00 92.25 107 LYS A C 1
ATOM 900 O O . LYS A 1 107 ? -4.362 2.267 20.778 1.00 92.25 107 LYS A O 1
ATOM 905 N N . LYS A 1 108 ? -6.253 1.371 21.601 1.00 91.75 108 LYS A N 1
ATOM 906 C CA . LYS A 1 108 ? -6.296 0.234 20.661 1.00 91.75 108 LYS A CA 1
ATOM 907 C C . LYS A 1 108 ? -6.393 0.721 19.213 1.00 91.75 108 LYS A C 1
ATOM 909 O O . LYS A 1 108 ? -5.618 0.273 18.370 1.00 91.75 108 LYS A O 1
ATOM 914 N N . ARG A 1 109 ? -7.306 1.654 18.917 1.00 94.75 109 ARG A N 1
ATOM 915 C CA . ARG A 1 109 ? -7.500 2.202 17.561 1.00 94.75 109 ARG A CA 1
ATOM 916 C C . ARG A 1 109 ? -6.327 3.074 17.107 1.00 94.75 109 ARG A C 1
ATOM 918 O O . ARG A 1 109 ? -5.955 3.008 15.941 1.00 94.75 109 ARG A O 1
ATOM 925 N N . LEU A 1 110 ? -5.668 3.795 18.015 1.00 94.56 110 LEU A N 1
ATOM 926 C CA . LEU A 1 110 ? -4.419 4.510 17.725 1.00 94.56 110 LEU A CA 1
ATOM 927 C C . LEU A 1 110 ? -3.268 3.557 17.382 1.00 94.56 110 LEU A C 1
ATOM 929 O O . LEU A 1 110 ? -2.533 3.814 16.433 1.00 94.56 110 LEU A O 1
ATOM 933 N N . PHE A 1 111 ? -3.126 2.435 18.094 1.00 95.25 111 PHE A N 1
ATOM 934 C CA . PHE A 1 111 ? -2.115 1.429 17.752 1.00 95.25 111 PHE A CA 1
ATOM 935 C C . PHE A 1 111 ? -2.395 0.791 16.383 1.00 95.25 111 PHE A C 1
ATOM 937 O O . PHE A 1 111 ? -1.486 0.657 15.564 1.00 95.25 111 PHE A O 1
ATOM 944 N N . LYS A 1 112 ? -3.666 0.473 16.095 1.00 94.69 112 LYS A N 1
ATOM 945 C CA . LYS A 1 112 ? -4.103 0.037 14.759 1.00 94.69 112 LYS A CA 1
ATOM 946 C C . LYS A 1 112 ? -3.762 1.068 13.678 1.00 94.69 112 LYS A C 1
ATOM 948 O O . LYS A 1 112 ? -3.237 0.699 12.632 1.00 94.69 112 LYS A O 1
ATOM 953 N N . LEU A 1 113 ? -4.030 2.350 13.935 1.00 96.56 113 LEU A N 1
ATOM 954 C CA . LEU A 1 113 ? -3.725 3.444 13.013 1.00 96.56 113 LEU A CA 1
ATOM 955 C C . LEU A 1 113 ? -2.219 3.541 12.743 1.00 96.56 113 LEU A C 1
ATOM 957 O O . LEU A 1 113 ? -1.811 3.603 11.588 1.00 96.56 113 LEU A O 1
ATOM 961 N N . ALA A 1 114 ? -1.390 3.500 13.789 1.00 96.00 114 ALA A N 1
ATOM 962 C CA . ALA A 1 114 ? 0.064 3.530 13.652 1.00 96.00 114 ALA A CA 1
ATOM 963 C C . ALA A 1 114 ? 0.582 2.355 12.805 1.00 96.00 114 ALA A C 1
ATOM 965 O O . ALA A 1 114 ? 1.406 2.549 11.911 1.00 96.00 114 ALA A O 1
ATOM 966 N N . TYR A 1 115 ? 0.045 1.151 13.028 1.00 94.88 115 TYR A N 1
ATOM 967 C CA . TYR A 1 115 ? 0.366 -0.032 12.230 1.00 94.88 115 TYR A CA 1
ATOM 968 C C . TYR A 1 115 ? -0.013 0.132 10.749 1.00 94.88 115 TYR A C 1
ATOM 970 O O . TYR A 1 115 ? 0.763 -0.216 9.856 1.00 94.88 115 TYR A O 1
ATOM 978 N N . MET A 1 116 ? -1.188 0.704 10.475 1.00 93.44 116 MET A N 1
ATOM 979 C CA . MET A 1 116 ? -1.651 0.985 9.113 1.00 93.44 116 MET A CA 1
ATOM 980 C C . MET A 1 116 ? -0.795 2.030 8.405 1.00 93.44 116 MET A C 1
ATOM 982 O O . MET A 1 116 ? -0.444 1.841 7.243 1.00 93.44 116 MET A O 1
ATOM 986 N N . ILE A 1 117 ? -0.404 3.100 9.100 1.00 95.31 117 ILE A N 1
ATOM 987 C CA . ILE A 1 117 ? 0.488 4.131 8.552 1.00 95.31 117 ILE A CA 1
ATOM 988 C C . ILE A 1 117 ? 1.859 3.530 8.220 1.00 95.31 117 ILE A C 1
ATOM 990 O O . ILE A 1 117 ? 2.398 3.793 7.145 1.00 95.31 117 ILE A O 1
ATOM 994 N N . LEU A 1 118 ? 2.405 2.679 9.094 1.00 94.88 118 LEU A N 1
ATOM 995 C CA . LEU A 1 118 ? 3.653 1.962 8.822 1.00 94.88 118 LEU A CA 1
ATOM 996 C C . LEU A 1 118 ? 3.526 1.062 7.584 1.00 94.88 118 LEU A C 1
ATOM 998 O O . LEU A 1 118 ? 4.397 1.068 6.716 1.00 94.88 118 LEU A O 1
ATOM 1002 N N . THR A 1 119 ? 2.420 0.324 7.474 1.00 92.88 119 THR A N 1
ATOM 1003 C CA . THR A 1 119 ? 2.138 -0.546 6.323 1.00 92.88 119 THR A CA 1
ATOM 1004 C C . THR A 1 119 ? 2.000 0.261 5.028 1.00 92.88 119 THR A C 1
ATOM 1006 O O . THR A 1 119 ? 2.538 -0.129 3.990 1.00 92.88 119 THR A O 1
ATOM 1009 N N . LEU A 1 120 ? 1.340 1.421 5.080 1.00 94.88 120 LEU A N 1
ATOM 1010 C CA . LEU A 1 120 ? 1.222 2.354 3.958 1.00 94.88 120 LEU A CA 1
ATOM 1011 C C . LEU A 1 120 ? 2.597 2.861 3.511 1.00 94.88 120 LEU A C 1
ATOM 1013 O O . LEU A 1 120 ? 2.912 2.806 2.323 1.00 94.88 120 LEU A O 1
ATOM 1017 N N . PHE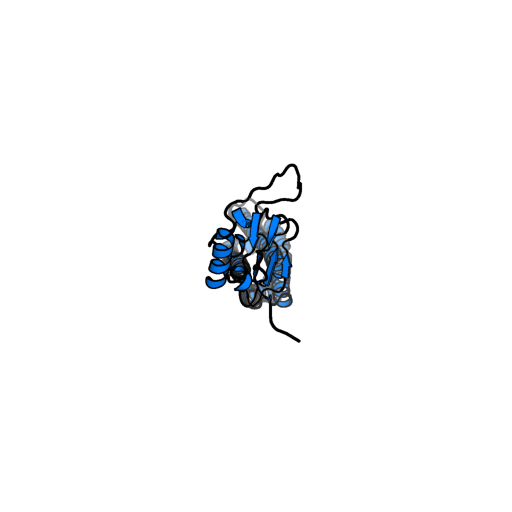 A 1 121 ? 3.436 3.291 4.455 1.00 94.56 121 PHE A N 1
ATOM 1018 C CA . PHE A 1 121 ? 4.798 3.734 4.164 1.00 94.56 121 PHE A CA 1
ATOM 1019 C C . PHE A 1 121 ? 5.625 2.629 3.498 1.00 94.56 121 PHE A C 1
ATOM 1021 O O . PHE A 1 121 ? 6.260 2.866 2.472 1.00 94.56 121 PHE A O 1
ATOM 1028 N N . LEU A 1 122 ? 5.566 1.402 4.023 1.00 92.69 122 LEU A N 1
ATOM 1029 C CA . LEU A 1 122 ? 6.253 0.254 3.432 1.00 92.69 122 LEU A CA 1
ATOM 1030 C C . LEU A 1 122 ? 5.730 -0.076 2.031 1.00 92.69 122 LEU A C 1
ATOM 1032 O O . LEU A 1 122 ? 6.519 -0.451 1.169 1.00 92.69 122 LEU A O 1
ATOM 1036 N N . THR A 1 123 ? 4.431 0.088 1.778 1.00 91.88 123 THR A N 1
ATOM 1037 C CA . THR A 1 123 ? 3.820 -0.121 0.452 1.00 91.88 123 THR A CA 1
ATOM 1038 C C . THR A 1 123 ? 4.358 0.874 -0.566 1.00 91.88 123 THR A C 1
ATOM 1040 O O . THR A 1 123 ? 4.771 0.481 -1.655 1.00 91.88 123 THR A O 1
ATOM 1043 N N . ILE A 1 124 ? 4.442 2.149 -0.188 1.00 92.00 124 ILE A N 1
ATOM 1044 C CA . ILE A 1 124 ? 5.043 3.195 -1.020 1.00 92.00 124 ILE A CA 1
ATOM 1045 C C . ILE A 1 124 ? 6.530 2.900 -1.252 1.00 92.00 124 ILE A C 1
ATOM 1047 O O . ILE A 1 124 ? 7.005 2.954 -2.384 1.00 92.00 124 ILE A O 1
ATOM 1051 N N . PHE A 1 125 ? 7.267 2.541 -0.200 1.00 91.19 125 PHE A N 1
ATOM 1052 C CA . PHE A 1 125 ? 8.683 2.198 -0.306 1.00 91.19 125 PHE A CA 1
ATOM 1053 C C . PHE A 1 125 ? 8.912 1.008 -1.249 1.00 91.19 125 PHE A C 1
ATOM 1055 O O . PHE A 1 125 ? 9.741 1.090 -2.152 1.00 91.19 125 PHE A O 1
ATOM 1062 N N . CYS A 1 126 ? 8.134 -0.066 -1.109 1.00 88.94 126 CYS A N 1
ATOM 1063 C CA . CYS A 1 126 ? 8.219 -1.228 -1.990 1.00 88.94 126 CYS A CA 1
ATOM 1064 C C . CYS A 1 126 ? 7.842 -0.878 -3.430 1.00 88.94 126 CYS A C 1
ATOM 1066 O O . CYS A 1 126 ? 8.499 -1.355 -4.351 1.00 88.94 126 CYS A O 1
ATOM 1068 N N . PHE A 1 127 ? 6.845 -0.018 -3.650 1.00 89.19 127 PHE A N 1
ATOM 1069 C CA . PHE A 1 127 ? 6.544 0.496 -4.983 1.00 89.19 127 PHE A CA 1
ATOM 1070 C C . PHE A 1 127 ? 7.774 1.174 -5.600 1.00 89.19 127 PHE A C 1
ATOM 1072 O O . PHE A 1 127 ? 8.169 0.820 -6.709 1.00 89.19 127 PHE A O 1
ATOM 1079 N N . PHE A 1 128 ? 8.433 2.088 -4.881 1.00 86.62 128 PHE A N 1
ATOM 1080 C CA . PHE A 1 128 ? 9.634 2.755 -5.390 1.00 86.62 128 PHE A CA 1
ATOM 1081 C C . PHE A 1 128 ? 10.779 1.782 -5.667 1.00 86.62 128 PHE A C 1
ATOM 1083 O O . PHE A 1 128 ? 11.393 1.879 -6.725 1.00 86.62 128 PHE A O 1
ATOM 1090 N N . ILE A 1 129 ? 11.044 0.829 -4.770 1.00 84.69 129 ILE A N 1
ATOM 1091 C CA . ILE A 1 129 ? 12.100 -0.170 -4.972 1.00 84.69 129 ILE A CA 1
ATOM 1092 C C . ILE A 1 129 ? 11.810 -1.045 -6.191 1.00 84.69 129 ILE A C 1
ATOM 1094 O O . ILE A 1 129 ? 12.698 -1.222 -7.014 1.00 84.69 129 ILE A O 1
ATOM 1098 N N . ASN A 1 130 ? 10.582 -1.539 -6.364 1.00 80.69 130 ASN A N 1
ATOM 1099 C CA . ASN A 1 130 ? 10.237 -2.359 -7.528 1.00 80.69 130 ASN A CA 1
ATOM 1100 C C . ASN A 1 130 ? 10.366 -1.571 -8.836 1.00 80.69 130 ASN A C 1
ATOM 1102 O O . ASN A 1 130 ? 10.943 -2.074 -9.795 1.00 80.69 130 ASN A O 1
ATOM 1106 N N . ASN A 1 131 ? 9.904 -0.317 -8.864 1.00 77.94 131 ASN A N 1
ATOM 1107 C CA . ASN A 1 131 ? 10.080 0.535 -10.042 1.00 77.94 131 ASN A CA 1
ATOM 1108 C C . ASN A 1 131 ? 11.563 0.832 -10.309 1.00 77.94 131 ASN A C 1
ATOM 1110 O O . ASN A 1 131 ? 11.991 0.804 -11.460 1.00 77.94 131 ASN A O 1
ATOM 1114 N N . LEU A 1 132 ? 12.360 1.065 -9.263 1.00 73.88 132 LEU A N 1
ATOM 1115 C CA . LEU A 1 132 ? 13.791 1.333 -9.391 1.00 73.88 132 LEU A CA 1
ATOM 1116 C C . LEU A 1 132 ? 14.567 0.104 -9.880 1.00 73.88 132 LEU A C 1
ATOM 1118 O O . LEU A 1 132 ? 15.424 0.236 -10.743 1.00 73.88 132 LEU A O 1
ATOM 1122 N N . VAL A 1 133 ? 14.256 -1.081 -9.355 1.00 69.00 133 VAL A N 1
ATOM 1123 C CA . VAL A 1 133 ? 14.865 -2.355 -9.770 1.00 69.00 133 VAL A CA 1
ATOM 1124 C C . VAL A 1 133 ? 14.440 -2.733 -11.190 1.00 69.00 133 VAL A C 1
ATOM 1126 O O . VAL A 1 133 ? 15.228 -3.322 -11.918 1.00 69.00 133 VAL A O 1
ATOM 1129 N N . SER A 1 134 ? 13.232 -2.353 -11.616 1.00 63.97 134 SER A N 1
ATOM 1130 C CA . SER A 1 134 ? 12.767 -2.571 -12.990 1.00 63.97 134 SER A CA 1
ATOM 1131 C C . SER A 1 134 ? 13.409 -1.648 -14.034 1.00 63.97 134 SER A C 1
ATOM 1133 O O . SER A 1 134 ? 13.149 -1.817 -15.226 1.00 63.97 134 SER A O 1
ATOM 1135 N N . LEU A 1 135 ? 14.250 -0.683 -13.631 1.00 64.62 135 LEU A N 1
ATOM 1136 C CA . LEU A 1 135 ? 15.086 0.012 -14.607 1.00 64.62 135 LEU A CA 1
ATOM 1137 C C . LEU A 1 135 ? 16.097 -0.979 -15.189 1.00 64.62 135 LEU A C 1
ATOM 1139 O O . LEU A 1 135 ? 16.807 -1.634 -14.423 1.00 64.62 135 LEU A O 1
ATOM 1143 N N . PRO A 1 136 ? 16.251 -1.028 -16.522 1.00 63.59 136 PRO A N 1
ATOM 1144 C CA . PRO A 1 136 ? 17.336 -1.787 -17.112 1.00 63.59 136 PRO A CA 1
ATOM 1145 C C . PRO A 1 136 ? 18.662 -1.241 -16.579 1.00 63.59 136 PRO A C 1
ATOM 1147 O O . PRO A 1 136 ? 18.950 -0.041 -16.670 1.00 63.59 136 PRO A O 1
ATOM 1150 N N . PHE A 1 137 ? 19.458 -2.131 -15.992 1.00 66.62 137 PHE A N 1
ATOM 1151 C CA . PHE A 1 137 ? 20.787 -1.804 -15.504 1.00 66.62 137 PHE A CA 1
ATOM 1152 C C . PHE A 1 137 ? 21.657 -1.404 -16.696 1.00 66.62 137 PHE A C 1
ATOM 1154 O O . PHE A 1 137 ? 22.087 -2.248 -17.473 1.00 66.62 137 PHE A O 1
ATOM 1161 N N . THR A 1 138 ? 21.914 -0.113 -16.886 1.00 69.62 138 THR A N 1
ATOM 1162 C CA . THR A 1 138 ? 22.772 0.323 -17.988 1.00 69.62 138 THR A CA 1
ATOM 1163 C C . THR A 1 138 ? 24.221 0.047 -17.656 1.00 69.62 138 THR A C 1
ATOM 1165 O O . THR A 1 138 ? 24.773 0.662 -16.738 1.00 69.62 138 THR A O 1
ATOM 1168 N N . ARG A 1 139 ? 24.861 -0.836 -18.421 1.00 74.88 139 ARG A N 1
ATOM 1169 C CA . ARG A 1 139 ? 26.293 -1.053 -18.252 1.00 74.88 139 ARG A CA 1
ATOM 1170 C C . ARG A 1 139 ? 27.094 0.150 -18.779 1.00 74.88 139 ARG A C 1
ATOM 1172 O O . ARG A 1 139 ? 26.761 0.687 -19.840 1.00 74.88 139 ARG A O 1
ATOM 1179 N N . PRO A 1 140 ? 28.150 0.583 -18.070 1.00 79.62 140 PRO A N 1
ATOM 1180 C CA . PRO A 1 140 ? 28.932 1.755 -18.458 1.00 79.62 140 PRO A CA 1
ATOM 1181 C C . PRO A 1 140 ? 29.640 1.592 -19.813 1.00 79.62 140 PRO A C 1
ATOM 1183 O O . PRO A 1 140 ? 29.763 2.574 -20.539 1.00 79.62 140 PRO A O 1
ATOM 1186 N N . ASP A 1 141 ? 30.029 0.371 -20.195 1.00 81.50 141 ASP A N 1
ATOM 1187 C CA . ASP A 1 141 ? 30.618 0.064 -21.506 1.00 81.50 141 ASP A CA 1
ATOM 1188 C C . ASP A 1 141 ? 29.635 0.343 -22.652 1.00 81.50 141 ASP A C 1
ATOM 1190 O O . ASP A 1 141 ? 30.001 0.951 -23.655 1.00 81.50 141 ASP A O 1
ATOM 1194 N N . GLN A 1 142 ? 28.365 -0.034 -22.489 1.00 83.62 142 GLN A N 1
ATOM 1195 C CA . GLN A 1 142 ? 27.323 0.202 -23.491 1.00 83.62 142 GLN A CA 1
ATOM 1196 C C . GLN A 1 142 ? 27.019 1.699 -23.640 1.00 83.62 142 GLN A C 1
ATOM 1198 O O . GLN A 1 142 ? 26.858 2.195 -24.755 1.00 83.62 142 GLN A O 1
ATOM 1203 N N . ILE A 1 143 ? 26.994 2.435 -22.522 1.00 84.75 143 ILE A N 1
ATOM 1204 C CA . ILE A 1 143 ? 26.833 3.898 -22.505 1.00 84.75 143 ILE A CA 1
ATOM 1205 C C . ILE A 1 143 ? 27.986 4.569 -23.253 1.00 84.75 143 ILE A C 1
ATOM 1207 O O . ILE A 1 143 ? 27.753 5.477 -24.048 1.00 84.75 143 ILE A O 1
ATOM 1211 N N . GLU A 1 144 ? 29.223 4.133 -23.012 1.00 84.88 144 GLU A N 1
ATOM 1212 C CA . GLU A 1 144 ? 30.398 4.680 -23.688 1.00 84.88 144 GLU A CA 1
ATOM 1213 C C . GLU A 1 144 ? 30.317 4.469 -25.203 1.00 84.88 144 GLU A C 1
ATOM 1215 O O . GLU A 1 144 ? 30.580 5.400 -25.962 1.00 84.88 144 GLU A O 1
ATOM 1220 N N . ILE A 1 145 ? 29.875 3.288 -25.651 1.00 84.88 145 ILE A N 1
ATOM 1221 C CA . ILE A 1 145 ? 29.671 2.997 -27.076 1.00 84.88 145 ILE A CA 1
ATOM 1222 C C . ILE A 1 145 ? 28.581 3.908 -27.669 1.00 84.88 145 ILE A C 1
ATOM 1224 O O . ILE A 1 145 ? 28.799 4.494 -28.728 1.00 84.88 145 ILE A O 1
ATOM 1228 N N . LEU A 1 146 ? 27.446 4.101 -26.983 1.00 85.81 146 LEU A N 1
ATOM 1229 C CA . LEU A 1 146 ? 26.374 5.004 -27.438 1.00 85.81 146 LEU A CA 1
ATOM 1230 C C . LEU A 1 146 ? 26.837 6.469 -27.519 1.00 85.81 146 LEU A C 1
ATOM 1232 O O . LEU A 1 146 ? 26.486 7.191 -28.453 1.00 85.81 146 LEU A O 1
ATOM 1236 N N . LEU A 1 147 ? 27.632 6.927 -26.549 1.00 84.81 147 LEU A N 1
ATOM 1237 C CA . LEU A 1 147 ? 28.177 8.286 -26.544 1.00 84.81 147 LEU A CA 1
ATOM 1238 C C . LEU A 1 147 ? 29.261 8.474 -27.611 1.00 84.81 147 LEU A C 1
ATOM 1240 O O . LEU A 1 147 ? 29.292 9.521 -28.258 1.00 84.81 147 LEU A O 1
ATOM 1244 N N . ALA A 1 148 ? 30.113 7.470 -27.832 1.00 85.12 148 ALA A N 1
ATOM 1245 C CA . ALA A 1 148 ? 31.073 7.465 -28.930 1.00 85.12 148 ALA A CA 1
ATOM 1246 C C . ALA A 1 148 ? 30.348 7.561 -30.280 1.00 85.12 148 ALA A C 1
ATOM 1248 O O . ALA A 1 148 ? 30.686 8.427 -31.085 1.00 85.12 148 ALA A O 1
ATOM 1249 N N . PHE A 1 149 ? 29.281 6.779 -30.467 1.00 85.00 149 PHE A N 1
ATOM 1250 C CA . PHE A 1 149 ? 28.453 6.809 -31.672 1.00 85.00 149 PHE A CA 1
ATOM 1251 C C . PHE A 1 149 ? 27.815 8.181 -31.897 1.00 85.00 149 PHE A C 1
ATOM 1253 O O . PHE A 1 149 ? 27.864 8.728 -32.996 1.00 85.00 149 PHE A O 1
ATOM 1260 N N . LYS A 1 150 ? 27.278 8.799 -30.839 1.00 81.44 150 LYS A N 1
ATOM 1261 C CA . LYS A 1 150 ? 26.748 10.169 -30.895 1.00 81.44 150 LYS A CA 1
ATOM 1262 C C . LYS A 1 150 ? 27.796 11.183 -31.372 1.00 81.44 150 LYS A C 1
ATOM 1264 O O . LYS A 1 150 ? 27.452 12.095 -32.120 1.00 81.44 150 LYS A O 1
ATOM 1269 N N . ASN A 1 151 ? 29.050 11.037 -30.950 1.00 81.25 151 ASN A N 1
ATOM 1270 C CA . ASN A 1 151 ? 30.129 11.958 -31.313 1.00 81.25 151 ASN A CA 1
ATOM 1271 C C . ASN A 1 151 ? 30.631 11.778 -32.759 1.00 81.25 151 ASN A C 1
ATOM 1273 O O . ASN A 1 151 ? 31.245 12.700 -33.292 1.00 81.25 151 ASN A O 1
ATOM 1277 N N . GLU A 1 152 ? 30.347 10.647 -33.415 1.00 79.69 152 GLU A N 1
ATOM 1278 C CA . GLU A 1 152 ? 30.672 10.430 -34.837 1.00 79.69 152 GLU A CA 1
ATOM 1279 C C . GLU A 1 152 ? 29.829 11.313 -35.777 1.00 79.69 152 GLU A C 1
ATOM 1281 O O . GLU A 1 152 ? 30.262 11.625 -36.887 1.00 79.69 152 GLU A O 1
ATOM 1286 N N . PHE A 1 153 ? 28.655 11.773 -35.327 1.00 74.88 153 PHE A N 1
ATOM 1287 C CA . PHE A 1 153 ? 27.716 12.570 -36.124 1.00 74.88 153 PHE A CA 1
ATOM 1288 C C . PHE A 1 153 ? 27.430 13.939 -35.474 1.00 74.88 153 PHE A C 1
ATOM 1290 O O . PHE A 1 153 ? 26.349 14.157 -34.927 1.00 74.88 153 PHE A O 1
ATOM 1297 N N . PRO A 1 154 ? 28.367 14.907 -35.540 1.00 62.25 154 PRO A N 1
ATOM 1298 C CA . PRO A 1 154 ? 28.214 16.214 -34.893 1.00 62.25 154 PRO A CA 1
ATOM 1299 C C . PRO A 1 154 ? 27.182 17.138 -35.571 1.00 62.25 154 PRO A C 1
ATOM 1301 O O . PRO A 1 154 ? 26.668 18.059 -34.935 1.00 62.25 154 PRO A O 1
ATOM 1304 N N . ASN A 1 155 ? 26.850 16.905 -36.848 1.00 57.69 155 ASN A N 1
ATOM 1305 C CA . ASN A 1 155 ? 25.998 17.790 -37.650 1.00 57.69 155 ASN A CA 1
ATOM 1306 C C . ASN A 1 155 ? 24.574 17.240 -37.825 1.00 57.69 155 ASN A C 1
ATOM 1308 O O . ASN A 1 155 ? 24.230 16.664 -38.858 1.00 57.69 155 ASN A O 1
ATOM 1312 N N . PHE A 1 156 ? 23.706 17.501 -36.847 1.00 62.72 156 PHE A N 1
ATOM 1313 C CA . PHE A 1 156 ? 22.262 17.272 -36.976 1.00 62.72 156 PHE A CA 1
ATOM 1314 C C . PHE A 1 156 ? 21.629 18.362 -37.845 1.00 62.72 156 PHE A C 1
ATOM 1316 O O . PHE A 1 156 ? 21.136 19.372 -37.341 1.00 62.72 156 PHE A O 1
ATOM 1323 N N . LYS A 1 157 ? 21.646 18.182 -39.168 1.00 55.25 157 LYS A N 1
ATOM 1324 C CA . LYS A 1 157 ? 20.998 19.106 -40.105 1.00 55.25 157 LYS A CA 1
ATOM 1325 C C . LYS A 1 157 ? 19.727 18.472 -40.656 1.00 55.25 157 LYS A C 1
ATOM 1327 O O . LYS A 1 157 ? 19.771 17.720 -41.621 1.00 55.25 157 LYS A O 1
ATOM 1332 N N . CYS A 1 158 ? 18.599 18.803 -40.038 1.00 60.47 158 CYS A N 1
ATOM 1333 C CA . CYS A 1 158 ? 17.282 18.406 -40.516 1.00 60.47 158 CYS A CA 1
ATOM 1334 C C . CYS A 1 158 ? 16.472 19.623 -40.921 1.00 60.47 158 CYS A C 1
ATOM 1336 O O . CYS A 1 158 ? 16.303 20.559 -40.141 1.00 60.47 158 CYS A O 1
ATOM 1338 N N . ASP A 1 159 ? 15.946 19.584 -42.138 1.00 59.44 159 ASP A N 1
ATOM 1339 C CA . ASP A 1 159 ? 14.982 20.569 -42.592 1.00 59.44 159 ASP A CA 1
ATOM 1340 C C . ASP A 1 159 ? 13.585 20.084 -42.182 1.00 59.44 159 ASP A C 1
ATOM 1342 O O . ASP A 1 159 ? 12.957 19.281 -42.875 1.00 59.44 159 ASP A O 1
ATOM 1346 N N . PHE A 1 160 ? 13.108 20.527 -41.014 1.00 58.84 160 PHE A N 1
ATOM 1347 C CA . PHE A 1 160 ? 11.815 20.115 -40.439 1.00 58.84 160 PHE A CA 1
ATOM 1348 C C . PHE A 1 160 ? 10.618 20.410 -41.360 1.00 58.84 160 PHE A C 1
ATOM 1350 O O . PHE A 1 160 ? 9.549 19.830 -41.195 1.00 58.84 160 PHE A O 1
ATOM 1357 N N . LYS A 1 161 ? 10.800 21.279 -42.365 1.00 59.81 161 LYS A N 1
ATOM 1358 C CA . LYS A 1 161 ? 9.810 21.545 -43.417 1.00 59.81 161 LYS A CA 1
ATOM 1359 C C . LYS A 1 161 ? 9.644 20.392 -44.413 1.00 59.81 161 LYS A C 1
ATOM 1361 O O . LYS A 1 161 ? 8.605 20.313 -45.057 1.00 59.81 161 LYS A O 1
ATOM 1366 N N . LYS A 1 162 ? 10.653 19.526 -44.563 1.00 59.03 162 LYS A N 1
ATOM 1367 C CA . LYS A 1 162 ? 10.683 18.437 -45.554 1.00 59.03 162 LYS A CA 1
ATOM 1368 C C . LYS A 1 162 ? 10.317 17.073 -44.957 1.00 59.03 162 LYS A C 1
ATOM 1370 O O . LYS A 1 162 ? 9.861 16.208 -45.699 1.00 59.03 162 LYS A O 1
ATOM 1375 N N . LEU A 1 163 ? 10.482 16.885 -43.642 1.00 61.19 163 LEU A N 1
ATOM 1376 C CA . LEU A 1 163 ? 10.120 15.648 -42.943 1.00 61.19 163 LEU A CA 1
ATOM 1377 C C . LEU A 1 163 ? 9.344 15.950 -41.640 1.00 61.19 163 LEU A C 1
ATOM 1379 O O . LEU A 1 163 ? 9.961 16.225 -40.610 1.00 61.19 163 LEU A O 1
ATOM 1383 N N . PRO A 1 164 ? 7.996 15.889 -41.646 1.00 56.00 164 PRO A N 1
ATOM 1384 C CA . PRO A 1 164 ? 7.165 16.241 -40.487 1.00 56.00 164 PRO A CA 1
ATOM 1385 C C . PRO A 1 164 ? 7.269 15.253 -39.306 1.00 56.00 164 PRO A C 1
ATOM 1387 O O . PRO A 1 164 ? 6.737 15.527 -38.234 1.00 56.00 164 PRO A O 1
ATOM 1390 N N . CYS A 1 165 ? 7.967 14.122 -39.478 1.00 56.09 165 CYS A N 1
ATOM 1391 C CA . CYS A 1 165 ? 8.161 13.086 -38.455 1.00 56.09 165 CYS A CA 1
ATOM 1392 C C . CYS A 1 165 ? 9.562 13.095 -37.807 1.00 56.09 165 CYS A C 1
ATOM 1394 O O . CYS A 1 165 ? 9.831 12.264 -36.942 1.00 56.09 165 CYS A O 1
ATOM 1396 N N . SER A 1 166 ? 10.458 14.006 -38.205 1.00 59.44 166 SER A N 1
ATOM 1397 C CA . SER A 1 166 ? 11.830 14.070 -37.681 1.00 59.44 166 SER A CA 1
ATOM 1398 C C . SER A 1 166 ? 11.903 14.609 -36.250 1.00 59.44 166 SER A C 1
ATOM 1400 O O . SER A 1 166 ? 11.335 15.658 -35.943 1.00 59.44 166 SER A O 1
ATOM 1402 N N . LYS A 1 167 ? 12.683 13.947 -35.386 1.00 62.41 167 LYS A N 1
ATOM 1403 C CA . LYS A 1 167 ? 13.005 14.397 -34.019 1.00 62.41 167 LYS A CA 1
ATOM 1404 C C . LYS A 1 167 ? 14.510 14.276 -33.768 1.00 62.41 167 LYS A C 1
ATOM 1406 O O . LYS A 1 167 ? 15.138 13.312 -34.187 1.00 62.41 167 LYS A O 1
ATOM 1411 N N . GLN A 1 168 ? 15.103 15.230 -33.044 1.00 63.28 168 GLN A N 1
ATOM 1412 C CA . GLN A 1 168 ? 16.501 15.132 -32.590 1.00 63.28 168 GLN A CA 1
ATOM 1413 C C . GLN A 1 168 ? 16.613 14.166 -31.392 1.00 63.28 168 GLN A C 1
ATOM 1415 O O . GLN A 1 168 ? 16.773 14.608 -30.255 1.00 63.28 168 GLN A O 1
ATOM 1420 N N . MET A 1 169 ? 16.508 12.856 -31.639 1.00 60.75 169 MET A N 1
ATOM 1421 C CA . MET A 1 169 ? 16.499 11.817 -30.589 1.00 60.75 169 MET A CA 1
ATOM 1422 C C . MET A 1 169 ? 17.790 11.818 -29.751 1.00 60.75 169 MET A C 1
ATOM 1424 O O . MET A 1 169 ? 17.746 11.827 -28.523 1.00 60.75 169 MET A O 1
ATOM 1428 N N . THR A 1 170 ? 18.949 11.961 -30.396 1.00 61.69 170 THR A N 1
ATOM 1429 C CA . THR A 1 170 ? 20.288 11.957 -29.766 1.00 61.69 170 THR A CA 1
ATOM 1430 C C . THR A 1 170 ? 20.577 13.157 -28.851 1.00 61.69 170 THR A C 1
ATOM 1432 O O . THR A 1 170 ? 21.551 13.146 -28.086 1.00 61.69 170 THR A O 1
ATOM 1435 N N . LYS A 1 171 ? 19.753 14.216 -28.887 1.00 70.44 171 LYS A N 1
ATOM 1436 C CA . LYS A 1 171 ? 19.909 15.389 -28.010 1.00 70.44 171 LYS A CA 1
ATOM 1437 C C . LYS A 1 171 ? 19.666 15.032 -26.541 1.00 70.44 171 LYS A C 1
ATOM 1439 O O . LYS A 1 171 ? 20.313 15.602 -25.667 1.00 70.44 171 LYS A O 1
ATOM 1444 N N . SER A 1 172 ? 18.772 14.078 -26.289 1.00 68.38 172 SER A N 1
ATOM 1445 C CA . SER A 1 172 ? 18.417 13.599 -24.947 1.00 68.38 172 SER A CA 1
ATOM 1446 C C . SER A 1 172 ? 19.496 12.709 -24.310 1.00 68.38 172 SER A C 1
ATOM 1448 O O . SER A 1 172 ? 19.597 12.646 -23.082 1.00 68.38 172 SER A O 1
ATOM 1450 N N . TRP A 1 173 ? 20.356 12.100 -25.137 1.00 78.12 173 TRP A N 1
ATOM 1451 C CA . TRP A 1 173 ? 21.342 11.108 -24.711 1.00 78.12 173 TRP A CA 1
ATOM 1452 C C . TRP A 1 173 ? 22.372 11.714 -23.762 1.00 78.12 173 TRP A C 1
ATOM 1454 O O . TRP A 1 173 ? 23.168 12.584 -24.144 1.00 78.12 173 TRP A O 1
ATOM 1464 N N . THR A 1 174 ? 22.365 11.221 -22.525 1.00 76.12 174 THR A N 1
ATOM 1465 C CA . THR A 1 174 ? 23.275 11.618 -21.445 1.00 76.12 174 THR A CA 1
ATOM 1466 C C . THR A 1 174 ? 23.708 10.392 -20.645 1.00 76.12 174 THR A C 1
ATOM 1468 O O . THR A 1 174 ? 23.018 9.380 -20.606 1.00 76.12 174 THR A O 1
ATOM 1471 N N . ASN A 1 175 ? 24.817 10.483 -19.919 1.00 75.00 175 ASN A N 1
ATOM 1472 C CA . ASN A 1 175 ? 25.293 9.414 -19.030 1.00 75.00 175 ASN A CA 1
ATOM 1473 C C . ASN A 1 175 ? 24.415 9.183 -17.776 1.00 75.00 175 ASN A C 1
ATOM 1475 O O . ASN A 1 175 ? 24.845 8.508 -16.848 1.00 75.00 175 ASN A O 1
ATOM 1479 N N . LYS A 1 176 ? 23.199 9.745 -17.723 1.00 68.38 176 LYS A N 1
ATOM 1480 C CA . LYS A 1 176 ? 22.287 9.698 -16.569 1.00 68.38 176 LYS A CA 1
ATOM 1481 C C . LYS A 1 176 ? 21.424 8.423 -16.489 1.00 68.38 176 LYS A C 1
ATOM 1483 O O . LYS A 1 176 ? 20.555 8.354 -15.627 1.00 68.38 176 LYS A O 1
ATOM 1488 N N . GLY A 1 177 ? 21.654 7.432 -17.357 1.00 68.69 177 GLY A N 1
ATOM 1489 C CA . GLY A 1 177 ? 20.975 6.123 -17.354 1.00 68.69 177 GLY A CA 1
ATOM 1490 C C . GLY A 1 177 ? 20.096 5.863 -18.585 1.00 68.69 177 GLY A C 1
ATOM 1491 O O . GLY A 1 177 ? 19.997 6.713 -19.464 1.00 68.69 177 GLY A O 1
ATOM 1492 N N . ALA A 1 178 ? 19.446 4.691 -18.647 1.00 65.56 178 ALA A N 1
ATOM 1493 C CA . ALA A 1 178 ? 18.717 4.199 -19.833 1.00 65.56 178 ALA A CA 1
ATOM 1494 C C . ALA A 1 178 ? 17.647 5.163 -20.357 1.00 65.56 178 ALA A C 1
ATOM 1496 O O . ALA A 1 178 ? 17.478 5.297 -21.563 1.00 65.56 178 ALA A O 1
ATOM 1497 N N . MET A 1 179 ? 16.952 5.868 -19.458 1.00 67.19 179 MET A N 1
ATOM 1498 C CA . MET A 1 179 ? 15.862 6.783 -19.821 1.00 67.19 179 MET A CA 1
ATOM 1499 C C . MET A 1 179 ? 16.323 8.022 -20.598 1.00 67.19 179 MET A C 1
ATOM 1501 O O . MET A 1 179 ? 15.491 8.759 -21.118 1.00 67.19 179 MET A O 1
ATOM 1505 N N . SER A 1 180 ? 17.630 8.289 -20.655 1.00 74.38 180 SER A N 1
ATOM 1506 C CA . SER A 1 180 ? 18.169 9.381 -21.463 1.00 74.38 180 SER A CA 1
ATOM 1507 C C . SER A 1 180 ? 18.343 8.992 -22.934 1.00 74.38 180 SER A C 1
ATOM 1509 O O . SER A 1 180 ? 18.491 9.869 -23.781 1.00 74.38 180 SER A O 1
ATOM 1511 N N . PHE A 1 181 ? 18.358 7.695 -23.243 1.00 79.81 181 PHE A N 1
ATOM 1512 C CA . PHE A 1 181 ? 18.658 7.180 -24.569 1.00 79.81 181 PHE A CA 1
ATOM 1513 C C . PHE A 1 181 ? 17.368 6.933 -25.353 1.00 79.81 181 PHE A C 1
ATOM 1515 O O . PHE A 1 181 ? 16.901 5.805 -25.486 1.00 79.81 181 PHE A O 1
ATOM 1522 N N . ASP A 1 182 ? 16.780 8.014 -25.870 1.00 76.44 182 ASP A N 1
ATOM 1523 C CA . ASP A 1 182 ? 15.592 7.929 -26.725 1.00 76.44 182 ASP A CA 1
ATOM 1524 C C . ASP A 1 182 ? 15.888 7.096 -27.985 1.00 76.44 182 ASP A C 1
ATOM 1526 O O . ASP A 1 182 ? 16.921 7.300 -28.634 1.00 76.44 182 ASP A O 1
ATOM 1530 N N . GLY A 1 183 ? 14.999 6.150 -28.298 1.00 77.62 183 GLY A N 1
ATOM 1531 C CA . GLY A 1 183 ? 15.170 5.172 -29.377 1.00 77.62 183 GLY A CA 1
ATOM 1532 C C . GLY A 1 183 ? 16.057 3.962 -29.048 1.00 77.62 183 GLY A C 1
ATOM 1533 O O . GLY A 1 183 ? 16.299 3.153 -29.938 1.00 77.62 183 GLY A O 1
ATOM 1534 N N . VAL A 1 184 ? 16.540 3.799 -27.810 1.00 85.25 184 VAL A N 1
ATOM 1535 C CA . VAL A 1 184 ? 17.398 2.666 -27.411 1.00 85.25 184 VAL A CA 1
ATOM 1536 C C . VAL A 1 184 ? 16.671 1.750 -26.435 1.00 85.25 184 VAL A C 1
ATOM 1538 O O . VAL A 1 184 ? 16.173 2.197 -25.403 1.00 85.25 184 VAL A O 1
ATOM 1541 N N . VAL A 1 185 ? 16.652 0.451 -26.731 1.00 84.38 185 VAL A N 1
ATOM 1542 C CA . VAL A 1 185 ? 16.117 -0.576 -25.834 1.00 84.38 185 VAL A CA 1
ATOM 1543 C C . VAL A 1 185 ? 17.273 -1.380 -25.252 1.00 84.38 185 VAL A C 1
ATOM 1545 O O . VAL A 1 185 ? 18.095 -1.956 -25.972 1.00 84.38 185 VAL A O 1
ATOM 1548 N N . PHE A 1 186 ? 17.324 -1.405 -23.923 1.00 83.69 186 PHE A N 1
ATOM 1549 C CA . PHE A 1 186 ? 18.249 -2.229 -23.157 1.00 83.69 186 PHE A CA 1
ATOM 1550 C C . PHE A 1 186 ? 17.548 -3.517 -22.735 1.00 83.69 186 PHE A C 1
ATOM 1552 O O . PHE A 1 186 ? 16.379 -3.503 -22.351 1.00 83.69 186 PHE A O 1
ATOM 1559 N N . ASP A 1 187 ? 18.282 -4.621 -22.768 1.00 80.50 187 ASP A N 1
ATOM 1560 C CA . ASP A 1 187 ? 17.841 -5.889 -22.209 1.00 80.50 187 ASP A CA 1
ATOM 1561 C C . ASP A 1 187 ? 17.627 -5.766 -20.693 1.00 80.50 187 ASP A C 1
ATOM 1563 O O . ASP A 1 187 ? 18.495 -5.265 -19.971 1.00 80.50 187 ASP A O 1
ATOM 1567 N N . SER A 1 188 ? 16.472 -6.222 -20.206 1.00 72.06 188 SER A N 1
ATOM 1568 C CA . SER A 1 188 ? 16.076 -6.071 -18.801 1.00 72.06 188 SER A CA 1
ATOM 1569 C C . SER A 1 188 ? 16.889 -6.930 -17.832 1.00 72.06 188 SER A C 1
ATOM 1571 O O . SER A 1 188 ? 16.932 -6.612 -16.648 1.00 72.06 188 SER A O 1
ATOM 1573 N N . GLU A 1 189 ? 17.528 -8.002 -18.310 1.00 74.75 189 GLU A N 1
ATOM 1574 C CA . GLU A 1 189 ? 18.291 -8.931 -17.467 1.00 74.75 189 GLU A CA 1
ATOM 1575 C C . GLU A 1 189 ? 19.791 -8.634 -17.505 1.00 74.75 189 GLU A C 1
ATOM 1577 O O . GLU A 1 189 ? 20.470 -8.616 -16.480 1.00 74.75 189 GLU A O 1
ATOM 1582 N N . THR A 1 190 ? 20.325 -8.391 -18.699 1.00 78.62 190 THR A N 1
ATOM 1583 C CA . THR A 1 190 ? 21.766 -8.254 -18.918 1.00 78.62 190 THR A CA 1
ATOM 1584 C C . THR A 1 190 ? 22.226 -6.807 -19.020 1.00 78.62 190 THR A C 1
ATOM 1586 O O . THR A 1 190 ? 23.414 -6.549 -18.802 1.00 78.62 190 THR A O 1
ATOM 1589 N N . GLY A 1 191 ? 21.328 -5.869 -19.337 1.00 76.50 191 GLY A N 1
ATOM 1590 C CA . GLY A 1 191 ? 21.662 -4.456 -19.494 1.00 76.50 191 GLY A CA 1
ATOM 1591 C C . GLY A 1 191 ? 22.369 -4.098 -20.803 1.00 76.50 191 GLY A C 1
ATOM 1592 O O . GLY A 1 191 ? 22.942 -3.011 -20.910 1.00 76.50 191 GLY A O 1
ATOM 1593 N N . VAL A 1 192 ? 22.396 -5.014 -21.778 1.00 84.88 192 VAL A N 1
ATOM 1594 C CA . VAL A 1 192 ? 23.015 -4.796 -23.098 1.00 84.88 192 VAL A CA 1
ATOM 1595 C C . VAL A 1 192 ? 22.036 -4.131 -24.062 1.00 84.88 192 VAL A C 1
ATOM 1597 O O . VAL A 1 192 ? 20.827 -4.310 -23.940 1.00 84.88 192 VAL A O 1
ATOM 1600 N N . VAL A 1 193 ? 22.543 -3.378 -25.037 1.00 85.12 193 VAL A N 1
ATOM 1601 C CA . VAL A 1 193 ? 21.691 -2.773 -26.070 1.00 85.12 193 VAL A CA 1
ATOM 1602 C C . VAL A 1 193 ? 21.248 -3.851 -27.057 1.00 85.12 193 VAL A C 1
ATOM 1604 O O . VAL A 1 193 ? 22.082 -4.509 -27.680 1.00 85.12 193 VAL A O 1
ATOM 1607 N N . THR A 1 194 ? 19.937 -4.034 -27.196 1.00 85.19 194 THR A N 1
ATOM 1608 C CA . THR A 1 194 ? 19.338 -5.044 -28.084 1.00 85.19 194 THR A CA 1
ATOM 1609 C C . THR A 1 194 ? 18.651 -4.418 -29.285 1.00 85.19 194 THR A C 1
ATOM 1611 O O . THR A 1 194 ? 18.712 -4.983 -30.379 1.00 85.19 194 THR A O 1
ATOM 1614 N N . GLU A 1 195 ? 18.064 -3.235 -29.117 1.00 85.75 195 GLU A N 1
ATOM 1615 C CA . GLU A 1 195 ? 17.410 -2.508 -30.201 1.00 85.75 195 GLU A CA 1
ATOM 1616 C C . GLU A 1 195 ? 17.857 -1.049 -30.221 1.00 85.75 195 GLU A C 1
ATOM 1618 O O . GLU A 1 195 ? 17.910 -0.376 -29.188 1.00 85.75 195 GLU A O 1
ATOM 1623 N N . LEU A 1 196 ? 18.172 -0.563 -31.419 1.00 87.06 196 LEU A N 1
ATOM 1624 C CA . LEU A 1 196 ? 18.557 0.816 -31.673 1.00 87.06 196 LEU A CA 1
ATOM 1625 C C . LEU A 1 196 ? 17.709 1.357 -32.826 1.00 87.06 196 LEU A C 1
ATOM 1627 O O . LEU A 1 196 ? 17.934 1.034 -33.991 1.00 87.06 196 LEU A O 1
ATOM 1631 N N . ASN A 1 197 ? 16.723 2.181 -32.491 1.00 83.19 197 ASN A N 1
ATOM 1632 C CA . ASN A 1 197 ? 15.859 2.859 -33.440 1.00 83.19 197 ASN A CA 1
ATOM 1633 C C . ASN A 1 197 ? 16.283 4.323 -33.592 1.00 83.19 197 ASN A C 1
ATOM 1635 O O . ASN A 1 197 ? 16.037 5.162 -32.727 1.00 83.19 197 ASN A O 1
ATOM 1639 N N . LEU A 1 198 ? 16.915 4.618 -3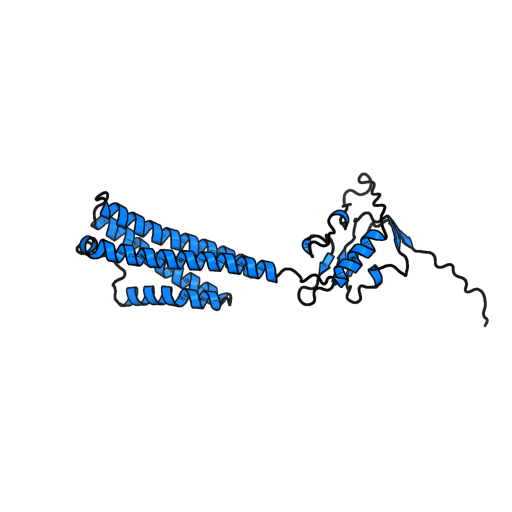4.723 1.00 76.94 198 LEU A N 1
ATOM 1640 C CA . LEU A 1 198 ? 17.330 5.957 -35.136 1.00 76.94 198 LEU A CA 1
ATOM 1641 C C . LEU A 1 198 ? 16.474 6.465 -36.308 1.00 76.94 198 LEU A C 1
ATOM 1643 O O . LEU A 1 198 ? 16.865 7.400 -37.016 1.00 76.94 198 LEU A O 1
ATOM 1647 N N . GLY A 1 199 ? 15.300 5.864 -36.514 1.00 69.12 199 GLY A N 1
ATOM 1648 C CA . GLY A 1 199 ? 14.329 6.266 -37.518 1.00 69.12 199 GLY A CA 1
ATOM 1649 C C . GLY A 1 199 ? 13.930 7.732 -37.338 1.00 69.12 199 GLY A C 1
ATOM 1650 O O . GLY A 1 199 ? 13.356 8.117 -36.323 1.00 69.12 199 GLY A O 1
ATOM 1651 N N . GLY A 1 200 ? 14.262 8.586 -38.306 1.00 66.06 200 GLY A N 1
ATOM 1652 C CA . GLY A 1 200 ? 13.959 10.023 -38.239 1.00 66.06 200 GLY A CA 1
ATOM 1653 C C . GLY A 1 200 ? 14.876 10.835 -37.317 1.00 66.06 200 GLY A C 1
ATOM 1654 O O . GLY A 1 200 ? 14.604 12.021 -37.108 1.00 66.06 200 GLY A O 1
ATOM 1655 N N . ALA A 1 201 ? 15.975 10.243 -36.822 1.00 65.56 201 ALA A N 1
ATOM 1656 C CA . ALA A 1 201 ? 16.930 10.859 -35.893 1.00 65.56 201 ALA A CA 1
ATOM 1657 C C . ALA A 1 201 ? 17.850 11.927 -36.519 1.00 65.56 201 ALA A C 1
ATOM 1659 O O . ALA A 1 201 ? 18.723 12.463 -35.835 1.00 65.56 201 ALA A O 1
ATOM 1660 N N . CYS A 1 202 ? 17.655 12.283 -37.796 1.00 67.12 202 CYS A N 1
ATOM 1661 C CA . CYS A 1 202 ? 18.345 13.405 -38.447 1.00 67.12 202 CYS A CA 1
ATOM 1662 C C . CYS A 1 202 ? 19.875 13.290 -38.492 1.00 67.12 202 CYS A C 1
ATOM 1664 O O . CYS A 1 202 ? 20.584 14.298 -38.434 1.00 67.12 202 CYS A O 1
ATOM 1666 N N . LEU A 1 203 ? 20.380 12.061 -38.587 1.00 70.56 203 LEU A N 1
ATOM 1667 C CA . LEU A 1 203 ? 21.806 11.785 -38.709 1.00 70.56 203 LEU A CA 1
ATOM 1668 C C . LEU A 1 203 ? 22.263 12.091 -40.142 1.00 70.56 203 LEU A C 1
ATOM 1670 O O . LEU A 1 203 ? 21.689 11.579 -41.106 1.00 70.56 203 LEU A O 1
ATOM 1674 N N . SER A 1 204 ? 23.286 12.937 -40.268 1.00 66.38 204 SER A N 1
ATOM 1675 C CA . SER A 1 204 ? 23.926 13.288 -41.537 1.00 66.38 204 SER A CA 1
ATOM 1676 C C . SER A 1 204 ? 25.425 13.050 -41.429 1.00 66.38 204 SER A C 1
ATOM 1678 O O . SER A 1 204 ? 26.076 13.558 -40.515 1.00 66.38 204 SER A O 1
ATOM 1680 N N . GLY A 1 205 ? 25.967 12.238 -42.333 1.00 70.56 205 GLY A N 1
ATOM 1681 C CA . GLY A 1 205 ? 27.369 11.836 -42.303 1.00 70.56 205 GLY A CA 1
ATOM 1682 C C . GLY A 1 205 ? 27.621 10.537 -43.058 1.00 70.56 205 GLY A C 1
ATOM 1683 O O . GLY A 1 205 ? 26.748 10.017 -43.749 1.00 70.56 205 GLY A O 1
ATOM 1684 N N . THR A 1 206 ? 28.837 10.014 -42.924 1.00 68.25 206 THR A N 1
ATOM 1685 C CA . THR A 1 206 ? 29.235 8.732 -43.515 1.00 68.25 206 THR A CA 1
ATOM 1686 C C . THR A 1 206 ? 29.338 7.682 -42.421 1.00 68.25 206 THR A C 1
ATOM 1688 O O . THR A 1 206 ? 30.062 7.891 -41.450 1.00 68.25 206 THR A O 1
ATOM 1691 N N . LEU A 1 207 ? 28.641 6.553 -42.574 1.00 74.12 207 LEU A N 1
ATOM 1692 C CA . LEU A 1 207 ? 28.812 5.426 -41.658 1.00 74.12 207 LEU A CA 1
ATOM 1693 C C . LEU A 1 207 ? 30.110 4.699 -42.030 1.00 74.12 207 LEU A C 1
ATOM 1695 O O . LEU A 1 207 ? 30.167 3.989 -43.033 1.00 74.12 207 LEU A O 1
ATOM 1699 N N . SER A 1 208 ? 31.164 4.930 -41.250 1.00 73.75 208 SER A N 1
ATOM 1700 C CA . SER A 1 208 ? 32.446 4.242 -41.417 1.00 73.75 208 SER A CA 1
ATOM 1701 C C . SER A 1 208 ? 32.338 2.783 -40.974 1.00 73.75 208 SER A C 1
ATOM 1703 O O . SER A 1 208 ? 31.668 2.485 -39.987 1.00 73.75 208 SER A O 1
ATOM 1705 N N . ALA A 1 209 ? 33.070 1.884 -41.635 1.00 72.31 209 ALA A N 1
ATOM 1706 C CA . ALA A 1 209 ? 33.217 0.491 -41.197 1.00 72.31 209 ALA A CA 1
ATOM 1707 C C . ALA A 1 209 ? 33.819 0.365 -39.779 1.00 72.31 209 ALA A C 1
ATOM 1709 O O . ALA A 1 209 ? 33.589 -0.630 -39.101 1.00 72.31 209 ALA A O 1
ATOM 1710 N N . ASN A 1 210 ? 34.535 1.394 -39.310 1.00 75.62 210 ASN A N 1
ATOM 1711 C CA . ASN A 1 210 ? 35.098 1.467 -37.957 1.00 75.62 210 ASN A CA 1
ATOM 1712 C C . ASN A 1 210 ? 34.173 2.182 -36.953 1.00 75.62 210 ASN A C 1
ATOM 1714 O O . ASN A 1 210 ? 34.641 2.636 -35.910 1.00 75.62 210 ASN A O 1
ATOM 1718 N N . SER A 1 211 ? 32.884 2.333 -37.270 1.00 79.81 211 SER A N 1
ATOM 1719 C CA . SER A 1 211 ? 31.923 2.966 -36.365 1.00 79.81 211 SER A CA 1
ATOM 1720 C C . SER A 1 211 ? 31.789 2.177 -35.063 1.00 79.81 211 SER A C 1
ATOM 1722 O O . SER A 1 211 ? 31.748 0.943 -35.047 1.00 79.81 211 SER A O 1
ATOM 1724 N N . SER A 1 212 ? 31.647 2.905 -33.961 1.00 84.06 212 SER A N 1
ATOM 1725 C CA . SER A 1 212 ? 31.327 2.350 -32.647 1.00 84.06 212 SER A CA 1
ATOM 1726 C C . SER A 1 212 ? 30.021 1.546 -32.633 1.00 84.06 212 SER A C 1
ATOM 1728 O O . SER A 1 212 ? 29.887 0.658 -31.795 1.00 84.06 212 SER A O 1
ATOM 1730 N N . LEU A 1 213 ? 29.115 1.752 -33.598 1.00 82.25 213 LEU A N 1
ATOM 1731 C CA . LEU A 1 213 ? 27.897 0.952 -33.770 1.00 82.25 213 LEU A CA 1
ATOM 1732 C C . LEU A 1 213 ? 28.186 -0.553 -33.900 1.00 82.25 213 LEU A C 1
ATOM 1734 O O . LEU A 1 213 ? 27.453 -1.374 -33.355 1.00 82.25 213 LEU A O 1
ATOM 1738 N N . PHE A 1 214 ? 29.282 -0.932 -34.561 1.00 82.06 214 PHE A N 1
ATOM 1739 C CA . PHE A 1 214 ? 29.645 -2.341 -34.748 1.00 82.06 214 PHE A CA 1
ATOM 1740 C C . PHE A 1 214 ? 30.206 -3.004 -33.480 1.00 82.06 214 PHE A C 1
ATOM 1742 O O . PHE A 1 214 ? 30.394 -4.219 -33.451 1.00 82.06 214 PHE A O 1
ATOM 1749 N N . ARG A 1 215 ? 30.447 -2.233 -32.410 1.00 84.31 215 ARG A N 1
ATOM 1750 C CA . ARG A 1 215 ? 30.857 -2.762 -31.098 1.00 84.31 215 ARG A CA 1
ATOM 1751 C C . ARG A 1 215 ? 29.681 -3.375 -30.324 1.00 84.31 215 ARG A C 1
ATOM 1753 O O . ARG A 1 215 ? 29.909 -4.056 -29.326 1.00 84.31 215 ARG A O 1
ATOM 1760 N N . PHE A 1 216 ? 28.434 -3.168 -30.761 1.00 82.75 216 PHE A N 1
ATOM 1761 C CA . PHE A 1 216 ? 27.270 -3.823 -30.163 1.00 82.75 216 PHE A CA 1
ATOM 1762 C C . PHE A 1 216 ? 27.131 -5.270 -30.654 1.00 82.75 216 PHE A C 1
ATOM 1764 O O . PHE A 1 216 ? 26.473 -5.551 -31.651 1.00 82.75 216 PHE A O 1
ATOM 1771 N N . HIS A 1 217 ? 27.708 -6.216 -29.913 1.00 83.12 217 HIS A N 1
ATOM 1772 C CA . HIS A 1 217 ? 27.646 -7.646 -30.250 1.00 83.12 217 HIS A CA 1
ATOM 1773 C C . HIS A 1 217 ? 26.260 -8.288 -30.069 1.00 83.12 217 HIS A C 1
ATOM 1775 O O . HIS A 1 217 ? 26.006 -9.361 -30.610 1.00 83.12 217 HIS A O 1
ATOM 1781 N N . HIS A 1 218 ? 25.370 -7.652 -29.303 1.00 84.06 218 HIS A N 1
ATOM 1782 C CA . HIS A 1 218 ? 24.041 -8.175 -28.966 1.00 84.06 218 HIS A CA 1
ATOM 1783 C C . HIS A 1 218 ? 22.893 -7.407 -29.636 1.00 84.06 218 HIS A C 1
ATOM 1785 O O . HIS A 1 218 ? 21.729 -7.657 -29.317 1.00 84.06 218 HIS A O 1
ATOM 1791 N N . LEU A 1 219 ? 23.208 -6.504 -30.572 1.00 83.81 219 LEU A N 1
ATOM 1792 C CA . LEU A 1 219 ? 22.207 -5.740 -31.306 1.00 83.81 219 LEU A CA 1
ATOM 1793 C C . LEU A 1 219 ? 21.429 -6.670 -32.243 1.00 83.81 219 LEU A C 1
ATOM 1795 O O . LEU A 1 219 ? 22.005 -7.314 -33.119 1.00 83.81 219 LEU A O 1
ATOM 1799 N N . ARG A 1 220 ? 20.114 -6.747 -32.050 1.00 85.94 220 ARG A N 1
ATOM 1800 C CA . ARG A 1 220 ? 19.199 -7.583 -32.841 1.00 85.94 220 ARG A CA 1
ATOM 1801 C C . ARG A 1 220 ? 18.410 -6.768 -33.851 1.00 85.94 220 ARG A C 1
ATOM 1803 O O . ARG A 1 220 ? 18.114 -7.269 -34.932 1.00 85.94 220 ARG A O 1
ATOM 1810 N N . TYR A 1 221 ? 18.081 -5.529 -33.498 1.00 84.50 221 TYR A N 1
ATOM 1811 C CA . TYR A 1 221 ? 17.312 -4.631 -34.345 1.00 84.50 221 TYR A CA 1
ATOM 1812 C C . TYR A 1 221 ? 18.014 -3.282 -34.473 1.00 84.50 221 TYR A C 1
ATOM 1814 O O . TYR A 1 221 ? 18.354 -2.644 -33.474 1.00 84.50 221 TYR A O 1
ATOM 1822 N N . LEU A 1 222 ? 18.224 -2.856 -35.716 1.00 84.19 222 LEU A N 1
ATOM 1823 C CA . LEU A 1 222 ? 18.790 -1.560 -36.052 1.00 84.19 222 LEU A CA 1
ATOM 1824 C C . LEU A 1 222 ? 17.912 -0.902 -37.108 1.00 84.19 222 LEU A C 1
ATOM 1826 O O . LEU A 1 222 ? 17.814 -1.397 -38.230 1.00 84.19 222 LEU A O 1
ATOM 1830 N N . ASP A 1 223 ? 17.321 0.232 -36.751 1.00 79.69 223 ASP A N 1
ATOM 1831 C CA . ASP A 1 223 ? 16.556 1.053 -37.679 1.00 79.69 223 ASP A CA 1
ATOM 1832 C C . ASP A 1 223 ? 17.291 2.366 -37.956 1.00 79.69 223 ASP A C 1
ATOM 1834 O O . ASP A 1 223 ? 17.577 3.144 -37.046 1.00 79.69 223 ASP A O 1
ATOM 1838 N N . LEU A 1 224 ? 17.605 2.599 -39.230 1.00 72.94 224 LEU A N 1
ATOM 1839 C CA . LEU A 1 224 ? 18.252 3.811 -39.742 1.00 72.94 224 LEU A CA 1
ATOM 1840 C C . LEU A 1 224 ? 17.355 4.550 -40.750 1.00 72.94 224 LEU A C 1
ATOM 1842 O O . LEU A 1 224 ? 17.835 5.427 -41.478 1.00 72.94 224 LEU A O 1
ATOM 1846 N N . LEU A 1 225 ? 16.068 4.195 -40.846 1.00 59.66 225 LEU A N 1
ATOM 1847 C CA . LEU A 1 225 ? 15.152 4.745 -41.843 1.00 59.66 225 LEU A CA 1
ATOM 1848 C C . LEU A 1 225 ? 15.116 6.277 -41.751 1.00 59.66 225 LEU A C 1
ATOM 1850 O O . LEU A 1 225 ? 15.001 6.861 -40.677 1.00 59.66 225 LEU A O 1
ATOM 1854 N N . THR A 1 226 ? 15.210 6.953 -42.899 1.00 56.84 226 THR A N 1
ATOM 1855 C CA . THR A 1 226 ? 15.234 8.429 -43.043 1.00 56.84 226 THR A CA 1
ATOM 1856 C C . THR A 1 226 ? 16.465 9.163 -42.482 1.00 56.84 226 THR A C 1
ATOM 1858 O O . THR A 1 226 ? 16.454 10.389 -42.370 1.00 56.84 226 THR A O 1
ATOM 1861 N N . THR A 1 227 ? 17.562 8.455 -42.201 1.00 56.16 227 THR A N 1
ATOM 1862 C CA . THR A 1 227 ? 18.881 9.081 -41.996 1.00 56.16 227 THR A CA 1
ATOM 1863 C C . THR A 1 227 ? 19.561 9.359 -43.345 1.00 56.16 227 THR A C 1
ATOM 1865 O O . THR A 1 227 ? 19.453 8.570 -44.284 1.00 56.16 227 THR A O 1
ATOM 1868 N N . THR A 1 228 ? 20.254 10.493 -43.491 1.00 57.16 228 THR A N 1
ATOM 1869 C CA . THR A 1 228 ? 21.036 10.808 -44.702 1.00 57.16 228 THR A CA 1
ATOM 1870 C C . THR A 1 228 ? 22.458 10.282 -44.530 1.00 57.16 228 THR A C 1
ATOM 1872 O O . THR A 1 228 ? 23.397 11.059 -44.348 1.00 57.16 228 THR A O 1
ATOM 1875 N N . LEU A 1 229 ? 22.599 8.955 -44.516 1.00 57.81 229 LEU A N 1
ATOM 1876 C CA . LEU A 1 229 ? 23.890 8.280 -44.412 1.00 57.81 229 LEU A CA 1
ATOM 1877 C C . LEU A 1 229 ? 24.427 7.957 -45.807 1.00 57.81 229 LEU A C 1
ATOM 1879 O O . LEU A 1 229 ? 23.799 7.225 -46.570 1.00 57.81 229 LEU A O 1
ATOM 1883 N N . THR A 1 230 ? 25.600 8.487 -46.143 1.00 53.03 230 THR A N 1
ATOM 1884 C CA . THR A 1 230 ? 26.345 8.052 -47.331 1.00 53.03 230 THR A CA 1
ATOM 1885 C C . THR A 1 230 ? 27.252 6.880 -46.945 1.00 53.03 230 THR A C 1
ATOM 1887 O O . THR A 1 230 ? 27.955 6.982 -45.940 1.00 53.03 230 THR A O 1
ATOM 1890 N N . PRO A 1 231 ? 27.277 5.759 -47.683 1.00 52.16 231 PRO A N 1
ATOM 1891 C CA . PRO A 1 231 ? 28.243 4.696 -47.419 1.00 52.16 231 PRO A CA 1
ATOM 1892 C C . PRO A 1 231 ? 29.665 5.201 -47.695 1.00 52.16 231 PRO A C 1
ATOM 1894 O O . PRO A 1 231 ? 29.898 5.890 -48.692 1.00 52.16 231 PRO A O 1
ATOM 1897 N N . SER A 1 232 ? 30.633 4.866 -46.834 1.00 45.03 232 SER A N 1
ATOM 1898 C CA . SER A 1 232 ? 32.040 5.099 -47.167 1.00 45.03 232 SER A CA 1
ATOM 1899 C C . SER A 1 232 ? 32.393 4.174 -48.325 1.00 45.03 232 SER A C 1
ATOM 1901 O O . SER A 1 232 ? 32.440 2.958 -48.138 1.00 45.03 232 SER A O 1
ATOM 1903 N N . HIS A 1 233 ? 32.628 4.727 -49.515 1.00 43.62 233 HIS A N 1
ATOM 1904 C CA . HIS A 1 233 ? 33.258 3.983 -50.599 1.00 43.62 233 HIS A CA 1
ATOM 1905 C C . HIS A 1 233 ? 34.628 3.503 -50.103 1.00 43.62 233 HIS A C 1
ATOM 1907 O O . HIS A 1 233 ? 35.583 4.277 -50.063 1.00 43.62 233 HIS A O 1
ATOM 1913 N N . SER A 1 234 ? 34.741 2.227 -49.728 1.00 35.38 234 SER A N 1
ATOM 1914 C CA . SER A 1 234 ? 36.015 1.540 -49.878 1.00 35.38 234 SER A CA 1
ATOM 1915 C C . SER A 1 234 ? 36.260 1.481 -51.379 1.00 35.38 234 SER A C 1
ATOM 1917 O O . SER A 1 234 ? 35.539 0.833 -52.137 1.00 35.38 234 SER A O 1
ATOM 1919 N N . SER A 1 235 ? 37.224 2.273 -51.828 1.00 30.62 235 SER A N 1
ATOM 1920 C CA . SER A 1 235 ? 37.755 2.204 -53.175 1.00 30.62 235 SER A CA 1
ATOM 1921 C C . SER A 1 235 ? 38.092 0.750 -53.489 1.00 30.62 235 SER A C 1
ATOM 1923 O O . SER A 1 235 ? 38.985 0.142 -52.900 1.00 30.62 235 SER A O 1
ATOM 1925 N N . SER A 1 236 ? 37.337 0.191 -54.426 1.00 32.31 236 SER A N 1
ATOM 1926 C CA . SER A 1 236 ? 37.630 -1.061 -55.094 1.00 32.31 236 SER A CA 1
ATOM 1927 C C . SER A 1 236 ? 38.964 -0.929 -55.827 1.00 32.31 236 SER A C 1
ATOM 1929 O O . SER A 1 236 ? 39.004 -0.500 -56.975 1.00 32.31 236 SER A O 1
ATOM 1931 N N . ASN A 1 237 ? 40.053 -1.311 -55.167 1.00 31.55 237 ASN A N 1
ATOM 1932 C CA . ASN A 1 237 ? 41.281 -1.722 -55.831 1.00 31.55 237 ASN A CA 1
ATOM 1933 C C . ASN A 1 237 ? 41.413 -3.235 -55.676 1.00 31.55 237 ASN A C 1
ATOM 1935 O O . ASN A 1 237 ? 42.198 -3.734 -54.878 1.00 31.55 237 ASN A O 1
ATOM 1939 N N . LEU A 1 238 ? 40.617 -3.958 -56.461 1.00 28.89 238 LEU A N 1
ATOM 1940 C CA . LEU A 1 238 ? 40.970 -5.300 -56.909 1.00 28.89 238 LEU A CA 1
ATOM 1941 C C . LEU A 1 238 ? 40.824 -5.336 -58.435 1.00 28.89 238 LEU A C 1
ATOM 1943 O O . LEU A 1 238 ? 39.947 -5.978 -59.001 1.00 28.89 238 LEU A O 1
ATOM 1947 N N . ALA A 1 239 ? 41.685 -4.569 -59.103 1.00 29.92 239 ALA A N 1
ATOM 1948 C CA . ALA A 1 239 ? 42.125 -4.931 -60.436 1.00 29.92 239 ALA A CA 1
ATOM 1949 C C . ALA A 1 239 ? 43.314 -5.889 -60.275 1.00 29.92 239 ALA A C 1
ATOM 1951 O O . ALA A 1 239 ? 44.273 -5.565 -59.576 1.00 29.92 239 ALA A O 1
ATOM 1952 N N . ASN A 1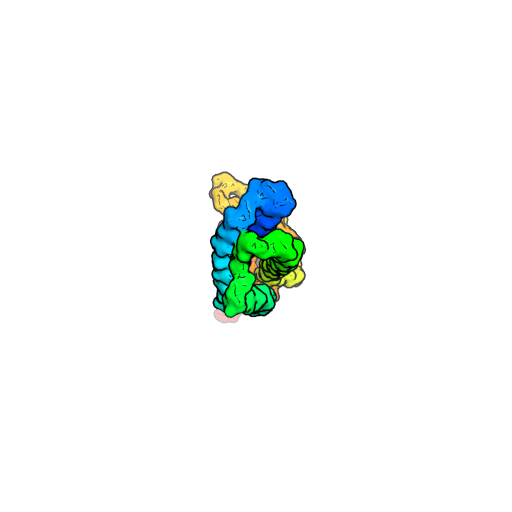 240 ? 43.224 -7.023 -60.971 1.00 29.89 240 ASN A N 1
ATOM 1953 C CA . ASN A 1 240 ? 44.270 -8.006 -61.275 1.00 29.89 240 ASN A CA 1
ATOM 1954 C C . ASN A 1 240 ? 44.535 -9.118 -60.243 1.00 29.89 240 ASN A C 1
ATOM 1956 O O . ASN A 1 240 ? 45.411 -9.004 -59.394 1.00 29.89 240 ASN A O 1
ATOM 1960 N N . SER A 1 241 ? 43.894 -10.273 -60.457 1.00 28.22 241 SER A N 1
ATOM 1961 C CA . SER A 1 241 ? 44.626 -11.503 -60.806 1.00 28.22 241 SER A CA 1
ATOM 1962 C C . SER A 1 241 ? 43.677 -12.563 -61.384 1.00 28.22 241 SER A C 1
ATOM 1964 O O . SER A 1 241 ? 42.860 -13.122 -60.664 1.00 28.22 241 SER A O 1
ATOM 1966 N N . GLN A 1 242 ? 43.807 -12.769 -62.698 1.00 33.22 242 GLN A N 1
ATOM 1967 C CA . GLN A 1 242 ? 43.705 -14.018 -63.475 1.00 33.22 242 GLN A CA 1
ATOM 1968 C C . GLN A 1 242 ? 42.894 -15.192 -62.891 1.00 33.22 242 GLN A C 1
ATOM 1970 O O . GLN A 1 242 ? 43.287 -15.772 -61.884 1.00 33.22 242 GLN A O 1
ATOM 1975 N N . THR A 1 243 ? 41.871 -15.637 -63.628 1.00 31.66 243 THR A N 1
ATOM 1976 C CA . THR A 1 243 ? 41.994 -16.683 -64.674 1.00 31.66 243 THR A CA 1
ATOM 1977 C C . THR A 1 243 ? 40.862 -16.545 -65.678 1.00 31.66 243 THR A C 1
ATOM 1979 O O . THR A 1 243 ? 39.750 -16.189 -65.229 1.00 31.66 243 THR A O 1
#

Secondary structure (DSSP, 8-state):
-HHHHHHHHHHHHHHHHHHHHHHHHHHHHHHHTT-S-HHHHHHHHHHHHHHHHHHHHHHHHHHHHTT-HHHHHHHHHHHHHHHHHHHTT-SSPPTTTTTTTHHHHHHHHHHHHHHHHHHHHHHHHHHHHHHHHTS----HHHHHHHHHHHHH-------TTT-TT---GGGS--TT-GGG-TTEEE-TTT--EEEEE-TT---EEEE-TT-GGGG-TT--EEE-TT-EEEE------------